Protein AF-A0A3D4X276-F1 (afdb_monomer_lite)

pLDDT: mean 86.28, std 13.77, range [37.47, 98.12]

Foldseek 3Di:
DDDPPPQPDFDDFDDLVVLVVDDFQDFDDDSQWTAQSVGRGTDQAVQVVCCVPVVDHPQVSCVVRVHDNPDGRGGPVVVVVVVVVVCVVCVVVVVVVVVVVVVVVVVVVVVVVVVVVVCCPDPVNVVVVVVVVVVVVVVVVVVVQVLQQVLCVVLVANGNLRLCVVCVPPQLCVVCVSSVHDSVVSVVVNCVSPVPVCPVVVVVVVVVVVVVVVVVVVVVLVVVQVVQQVLCVVLVHNGNVRLCVVCVVPDLVVSCVSSVHDSVVSVVVCVSVVVDPPDPVDDDD

Radius of gyration: 40.11 Å; chains: 1; bounding box: 78×54×102 Å

Structure (mmCIF, N/CA/C/O backbone):
data_AF-A0A3D4X276-F1
#
_entry.id   AF-A0A3D4X276-F1
#
loop_
_atom_site.group_PDB
_atom_site.id
_atom_site.type_symbol
_atom_site.label_atom_id
_atom_site.label_alt_id
_atom_site.label_comp_id
_atom_site.label_asym_id
_atom_site.label_entity_id
_atom_site.label_seq_id
_atom_site.pdbx_PDB_ins_code
_atom_site.Cartn_x
_atom_site.Cartn_y
_atom_site.Cartn_z
_atom_site.occupancy
_atom_site.B_iso_or_equiv
_atom_site.auth_seq_id
_atom_site.auth_comp_id
_atom_site.auth_asym_id
_atom_site.auth_atom_id
_atom_site.pdbx_PDB_model_num
ATOM 1 N N . MET A 1 1 ? 15.919 -30.529 -31.998 1.00 44.47 1 MET A N 1
ATOM 2 C CA . MET A 1 1 ? 15.063 -30.845 -33.164 1.00 44.47 1 MET A CA 1
ATOM 3 C C . MET A 1 1 ? 14.403 -29.564 -33.665 1.00 44.47 1 MET A C 1
ATOM 5 O O . MET A 1 1 ? 13.474 -29.079 -33.032 1.00 44.47 1 MET A O 1
ATOM 9 N N . ALA A 1 2 ? 14.923 -28.959 -34.738 1.00 49.66 2 ALA A N 1
ATOM 10 C CA . ALA A 1 2 ? 14.339 -27.755 -35.328 1.00 49.66 2 ALA A CA 1
ATOM 11 C C . ALA A 1 2 ? 13.105 -28.151 -36.152 1.00 49.66 2 ALA A C 1
ATOM 13 O O . ALA A 1 2 ? 13.236 -28.753 -37.215 1.00 49.66 2 ALA A O 1
ATOM 14 N N . ARG A 1 3 ? 11.899 -27.859 -35.651 1.00 50.31 3 ARG A N 1
ATOM 15 C CA . ARG A 1 3 ? 10.677 -27.990 -36.453 1.00 50.31 3 ARG A CA 1
ATOM 16 C C . ARG A 1 3 ? 10.778 -26.986 -37.600 1.00 50.31 3 ARG A C 1
ATOM 18 O O . ARG A 1 3 ? 10.700 -25.783 -37.359 1.00 50.31 3 ARG A O 1
ATOM 25 N N . SER A 1 4 ? 10.985 -27.475 -38.821 1.00 55.94 4 SER A N 1
ATOM 26 C CA . SER A 1 4 ? 10.854 -26.665 -40.032 1.00 55.94 4 SER A CA 1
ATOM 27 C C . SER A 1 4 ? 9.455 -26.045 -40.022 1.00 55.94 4 SER A C 1
ATOM 29 O O . SER A 1 4 ? 8.457 -26.757 -40.132 1.00 55.94 4 SER A O 1
ATOM 31 N N . ARG A 1 5 ? 9.365 -24.732 -39.771 1.00 67.50 5 ARG A N 1
ATOM 32 C CA . ARG A 1 5 ? 8.098 -23.999 -39.859 1.00 67.50 5 ARG A CA 1
ATOM 33 C C . ARG A 1 5 ? 7.712 -23.982 -41.330 1.00 67.50 5 ARG A C 1
ATOM 35 O O . ARG A 1 5 ? 8.274 -23.202 -42.095 1.00 67.50 5 ARG A O 1
ATOM 42 N N . GLN A 1 6 ? 6.773 -24.842 -41.711 1.00 72.44 6 GLN A N 1
ATOM 43 C CA . GLN A 1 6 ? 6.102 -24.737 -42.998 1.00 72.44 6 GLN A CA 1
ATOM 44 C C . GLN A 1 6 ? 5.448 -23.356 -43.058 1.00 72.44 6 GLN A C 1
ATOM 46 O O . GLN A 1 6 ? 4.567 -23.036 -42.263 1.00 72.44 6 GLN A O 1
ATOM 51 N N . VAL A 1 7 ? 5.959 -22.503 -43.942 1.00 71.50 7 VAL A N 1
ATOM 52 C CA . VAL A 1 7 ? 5.315 -21.233 -44.262 1.00 71.50 7 VAL A CA 1
ATOM 53 C C . VAL A 1 7 ? 4.085 -21.599 -45.080 1.00 71.50 7 VAL A C 1
ATOM 55 O O . VAL A 1 7 ? 4.221 -22.157 -46.169 1.00 71.50 7 VAL A O 1
ATOM 58 N N . SER A 1 8 ? 2.900 -21.338 -44.532 1.00 83.94 8 SER A N 1
ATOM 59 C CA . SER A 1 8 ? 1.633 -21.453 -45.251 1.00 83.94 8 SER A CA 1
ATOM 60 C C . SER A 1 8 ? 1.726 -20.680 -46.568 1.00 83.94 8 SER A C 1
ATOM 62 O O . SER A 1 8 ? 2.283 -19.577 -46.623 1.00 83.94 8 SER A O 1
ATOM 64 N N . ARG A 1 9 ? 1.218 -21.280 -47.649 1.00 91.75 9 ARG A N 1
ATOM 65 C CA . ARG A 1 9 ? 1.152 -20.631 -48.963 1.00 91.75 9 ARG A CA 1
ATOM 66 C C . ARG A 1 9 ? 0.366 -19.324 -48.828 1.00 91.75 9 ARG A C 1
ATOM 68 O O . ARG A 1 9 ? -0.603 -19.269 -48.080 1.00 91.75 9 ARG A O 1
ATOM 75 N N . ALA A 1 10 ? 0.802 -18.284 -49.538 1.00 89.81 10 ALA A N 1
ATOM 76 C CA . ALA A 1 10 ? 0.082 -17.016 -49.556 1.00 89.81 10 ALA A CA 1
ATOM 77 C C . ALA A 1 10 ? -1.366 -17.228 -50.034 1.00 89.81 10 ALA A C 1
ATOM 79 O O . ALA A 1 10 ? -1.553 -17.971 -51.008 1.00 89.81 10 ALA A O 1
ATOM 80 N N . PRO A 1 11 ? -2.356 -16.572 -49.403 1.00 93.50 11 PRO A N 1
ATOM 81 C CA . PRO A 1 11 ? -3.725 -16.584 -49.897 1.00 93.50 11 PRO A CA 1
ATOM 82 C C . PRO A 1 11 ? -3.821 -15.974 -51.301 1.00 93.50 11 PRO A C 1
ATOM 84 O O . PRO A 1 11 ? -2.932 -15.235 -51.747 1.00 93.50 11 PRO A O 1
ATOM 87 N N . GLU A 1 12 ? -4.910 -16.279 -52.005 1.00 93.62 12 GLU A N 1
ATOM 88 C CA . GLU A 1 12 ? -5.155 -15.714 -53.331 1.00 93.62 12 GLU A CA 1
ATOM 89 C C . GLU A 1 12 ? -5.347 -14.188 -53.270 1.00 93.62 12 GLU A C 1
ATOM 91 O O . GLU A 1 12 ? -5.907 -13.668 -52.297 1.00 93.62 12 GLU A O 1
ATOM 96 N N . PRO A 1 13 ? -4.888 -13.445 -54.297 1.00 93.25 13 PRO A N 1
ATOM 97 C CA . PRO A 1 13 ? -5.112 -12.010 -54.381 1.00 93.25 13 PRO A CA 1
ATOM 98 C C . PRO A 1 13 ? -6.598 -11.662 -54.303 1.00 93.25 13 PRO A C 1
ATOM 100 O O . PRO A 1 13 ? -7.455 -12.327 -54.884 1.00 93.25 13 PRO A O 1
ATOM 103 N N . VAL A 1 14 ? -6.900 -10.577 -53.602 1.00 93.25 14 VAL A N 1
ATOM 104 C CA . VAL A 1 14 ? -8.272 -10.113 -53.422 1.00 93.25 14 VAL A CA 1
ATOM 105 C C . VAL A 1 14 ? -8.653 -9.207 -54.589 1.00 93.25 14 VAL A C 1
ATOM 107 O O . VAL A 1 14 ? -7.940 -8.258 -54.910 1.00 93.25 14 VAL A O 1
ATOM 110 N N . SER A 1 15 ? -9.793 -9.487 -55.226 1.00 93.00 15 SER A N 1
ATOM 111 C CA . SER A 1 15 ? -10.328 -8.621 -56.283 1.00 93.00 15 SER A CA 1
ATOM 112 C C . SER A 1 15 ? -10.659 -7.219 -55.757 1.00 93.00 15 SER A C 1
ATOM 114 O O . SER A 1 15 ? -11.031 -7.045 -54.595 1.00 93.00 15 SER A O 1
ATOM 116 N N . TRP A 1 16 ? -10.606 -6.217 -56.636 1.00 83.19 16 TRP A N 1
ATOM 117 C CA . TRP A 1 16 ? -10.876 -4.823 -56.270 1.00 83.19 16 TRP A CA 1
ATOM 118 C C . TRP A 1 16 ? -12.255 -4.623 -55.617 1.00 83.19 16 TRP A C 1
ATOM 120 O O . TRP A 1 16 ? -12.358 -3.886 -54.642 1.00 83.19 16 TRP A O 1
ATOM 130 N N . ARG A 1 17 ? -13.294 -5.341 -56.076 1.00 88.88 17 ARG A N 1
ATOM 131 C CA . ARG A 1 17 ? -14.651 -5.272 -55.495 1.00 88.88 17 ARG A CA 1
ATOM 132 C C . ARG A 1 17 ? -14.676 -5.710 -54.035 1.00 88.88 17 ARG A C 1
ATOM 134 O O . ARG A 1 17 ? -15.407 -5.153 -53.223 1.00 88.88 17 ARG A O 1
ATOM 141 N N . ARG A 1 18 ? -13.885 -6.732 -53.707 1.00 90.81 18 ARG A N 1
ATOM 142 C CA . ARG A 1 18 ? -13.792 -7.255 -52.345 1.00 90.81 18 ARG A CA 1
ATOM 143 C C . ARG A 1 18 ? -12.920 -6.363 -51.461 1.00 90.81 18 ARG A C 1
ATOM 145 O O . ARG A 1 18 ? -13.216 -6.278 -50.279 1.00 90.81 18 ARG A O 1
ATOM 152 N N . LEU A 1 19 ? -11.923 -5.663 -52.012 1.00 89.31 19 LEU A N 1
ATOM 153 C CA . LEU A 1 19 ? -11.144 -4.657 -51.273 1.00 89.31 19 LEU A CA 1
ATOM 154 C C . LEU A 1 19 ? -11.994 -3.460 -50.854 1.00 89.31 19 LEU A C 1
ATOM 156 O O . LEU A 1 19 ? -11.935 -3.049 -49.702 1.00 89.31 19 LEU A O 1
ATOM 160 N N . THR A 1 20 ? -12.820 -2.931 -51.758 1.00 87.25 20 THR A N 1
ATOM 161 C CA . THR A 1 20 ? -13.695 -1.783 -51.460 1.00 87.25 20 THR A CA 1
ATOM 162 C C . THR A 1 20 ? -14.786 -2.102 -50.442 1.00 87.25 20 THR A C 1
ATOM 164 O O . THR A 1 20 ? -15.343 -1.193 -49.842 1.00 87.25 20 THR A O 1
ATOM 167 N N . ALA A 1 21 ? -15.102 -3.386 -50.254 1.00 89.56 21 ALA A N 1
ATOM 168 C CA . ALA A 1 21 ? -16.065 -3.847 -49.260 1.00 89.56 21 ALA A CA 1
ATOM 169 C C . ALA A 1 21 ? -15.448 -4.053 -47.862 1.00 89.56 21 ALA A C 1
ATOM 171 O O . ALA A 1 21 ? -16.163 -4.451 -46.944 1.00 89.56 21 ALA A O 1
ATOM 172 N N . MET A 1 22 ? -14.137 -3.846 -47.693 1.00 90.19 22 MET A N 1
ATOM 173 C CA . MET A 1 22 ? -13.475 -4.008 -46.398 1.00 90.19 22 MET A CA 1
ATOM 174 C C . MET A 1 22 ? -13.722 -2.808 -45.488 1.00 90.19 22 MET A C 1
ATOM 176 O O . MET A 1 22 ? -13.814 -1.669 -45.939 1.00 90.19 22 MET A O 1
ATOM 180 N N . GLU A 1 23 ? -13.815 -3.083 -44.191 1.00 89.94 23 GLU A N 1
ATOM 181 C CA . GLU A 1 23 ? -13.993 -2.064 -43.164 1.00 89.94 23 GLU A CA 1
ATOM 182 C C . GLU A 1 23 ? -12.771 -1.134 -43.101 1.00 89.94 23 GLU A C 1
ATOM 184 O O . GLU A 1 23 ? -11.625 -1.590 -43.036 1.00 89.94 23 GLU A O 1
ATOM 189 N N . ALA A 1 24 ? -13.019 0.178 -43.130 1.00 88.69 24 ALA A N 1
ATOM 190 C CA . ALA A 1 24 ? -11.971 1.185 -43.007 1.00 88.69 24 ALA A CA 1
ATOM 191 C C . ALA A 1 24 ? -11.300 1.124 -41.622 1.00 88.69 24 ALA A C 1
ATOM 193 O O . ALA A 1 24 ? -11.913 0.736 -40.629 1.00 88.69 24 ALA A O 1
ATOM 194 N N . GLY A 1 25 ? -10.021 1.497 -41.549 1.00 92.06 25 GLY A N 1
ATOM 195 C CA . GLY A 1 25 ? -9.276 1.561 -40.288 1.00 92.06 25 GLY A CA 1
ATOM 196 C C . GLY A 1 25 ? -8.793 0.223 -39.713 1.00 92.06 25 GLY A C 1
ATOM 197 O O . GLY A 1 25 ? -8.002 0.214 -38.762 1.00 92.06 25 GLY A O 1
ATOM 198 N N . VAL A 1 26 ? -9.166 -0.909 -40.318 1.00 94.50 26 VAL A N 1
ATOM 199 C CA . VAL A 1 26 ? -8.682 -2.243 -39.939 1.00 94.50 26 VAL A CA 1
ATOM 200 C C . VAL A 1 26 ? -7.739 -2.782 -41.014 1.00 94.50 26 VAL A C 1
ATOM 202 O O . VAL A 1 26 ? -8.045 -2.769 -42.199 1.00 94.50 26 VAL A O 1
ATOM 205 N N . GLN A 1 27 ? -6.571 -3.283 -40.602 1.00 96.75 27 GLN A N 1
ATOM 206 C CA . GLN A 1 27 ? -5.598 -3.919 -41.495 1.00 96.75 27 GLN A CA 1
ATOM 207 C C . GLN A 1 27 ? -5.812 -5.443 -41.474 1.00 96.75 27 GLN A C 1
ATOM 209 O O . GLN A 1 27 ? -5.481 -6.065 -40.462 1.00 96.75 27 GLN A O 1
ATOM 214 N N . PRO A 1 28 ? -6.325 -6.067 -42.554 1.00 96.50 28 PRO A N 1
ATOM 215 C CA . PRO A 1 28 ? -6.605 -7.499 -42.562 1.00 96.50 28 PRO A CA 1
ATOM 216 C C . PRO A 1 28 ? -5.324 -8.333 -42.492 1.00 96.50 28 PRO A C 1
ATOM 218 O O . PRO A 1 28 ? -4.333 -8.026 -43.172 1.00 96.50 28 PRO A O 1
ATOM 221 N N . GLU A 1 29 ? -5.375 -9.402 -41.699 1.00 96.44 29 GLU A N 1
ATOM 222 C CA . GLU A 1 29 ? -4.315 -10.398 -41.540 1.00 96.44 29 GLU A CA 1
ATOM 223 C C . GLU A 1 29 ? -4.917 -11.816 -41.525 1.00 96.44 29 GLU A C 1
ATOM 225 O O . GLU A 1 29 ? -5.888 -12.064 -40.815 1.00 96.44 29 GLU A O 1
ATOM 230 N N . GLU A 1 30 ? -4.336 -12.741 -42.294 1.00 95.25 30 GLU A N 1
ATOM 231 C CA . GLU A 1 30 ? -4.767 -14.140 -42.430 1.00 95.25 30 GLU A CA 1
ATOM 232 C C . GLU A 1 30 ? -3.537 -15.050 -42.550 1.00 95.25 30 GLU A C 1
ATOM 234 O O . GLU A 1 30 ? -2.662 -14.813 -43.380 1.00 95.25 30 GLU A O 1
ATOM 239 N N . ASP A 1 31 ? -3.425 -16.065 -41.688 1.00 92.19 31 ASP A N 1
ATOM 240 C CA . ASP A 1 31 ? -2.332 -17.053 -41.687 1.00 92.19 31 ASP A CA 1
ATOM 241 C C . ASP A 1 31 ? -0.908 -16.462 -41.757 1.00 92.19 31 ASP A C 1
ATOM 243 O O . ASP A 1 31 ? 0.002 -17.016 -42.381 1.00 92.19 31 ASP A O 1
ATOM 247 N N . GLY A 1 32 ? -0.698 -15.314 -41.104 1.00 93.69 32 GLY A N 1
ATOM 248 C CA . GLY A 1 32 ? 0.575 -14.589 -41.112 1.00 93.69 32 GLY A CA 1
ATOM 249 C C . GLY A 1 32 ? 0.821 -13.784 -42.393 1.00 93.69 32 GLY A C 1
ATOM 250 O O . GLY A 1 32 ? 1.939 -13.338 -42.655 1.00 93.69 32 GLY A O 1
ATOM 251 N N . TRP A 1 33 ? -0.188 -13.571 -43.220 1.00 95.94 33 TRP A N 1
ATOM 252 C CA . TRP A 1 33 ? -0.134 -12.692 -44.377 1.00 95.94 33 TRP A CA 1
ATOM 253 C C . TRP A 1 33 ? -0.998 -11.472 -44.113 1.00 95.94 33 TRP A C 1
ATOM 255 O O . TRP A 1 33 ? -2.071 -11.589 -43.543 1.00 95.94 33 TRP A O 1
ATOM 265 N N . MET A 1 34 ? -0.555 -10.294 -44.541 1.00 96.75 34 MET A N 1
ATOM 266 C CA . MET A 1 34 ? -1.383 -9.091 -44.505 1.00 96.75 34 MET A CA 1
ATOM 267 C C . MET A 1 34 ? -1.732 -8.661 -45.915 1.00 96.75 34 MET A C 1
ATOM 269 O O . MET A 1 34 ? -0.901 -8.739 -46.826 1.00 96.75 34 MET A O 1
ATOM 273 N N . LEU A 1 35 ? -2.944 -8.157 -46.069 1.00 97.62 35 LEU A N 1
ATOM 274 C CA . LEU A 1 35 ? -3.455 -7.699 -47.346 1.00 97.62 35 LEU A CA 1
ATOM 275 C C . LEU A 1 35 ? -3.043 -6.251 -47.624 1.00 97.62 35 LEU A C 1
ATOM 277 O O . LEU A 1 35 ? -3.315 -5.359 -46.825 1.00 97.62 35 LEU A O 1
ATOM 281 N N . CYS A 1 36 ? -2.418 -5.985 -48.768 1.00 97.62 36 CYS A N 1
ATOM 282 C CA . CYS A 1 36 ? -2.222 -4.608 -49.211 1.00 97.62 36 CYS A CA 1
ATOM 283 C C . CYS A 1 36 ? -3.560 -4.023 -49.680 1.00 97.62 36 CYS A C 1
ATOM 285 O O . CYS A 1 36 ? -4.112 -4.485 -50.677 1.00 97.62 36 CYS A O 1
ATOM 287 N N . LEU A 1 37 ? -4.059 -2.990 -49.003 1.00 96.94 37 LEU A N 1
ATOM 288 C CA . LEU A 1 37 ? -5.342 -2.352 -49.322 1.00 96.94 37 LEU A CA 1
ATOM 289 C C . LEU A 1 37 ? -5.295 -1.559 -50.639 1.00 96.94 37 LEU A C 1
ATOM 291 O O . LEU A 1 37 ? -6.330 -1.328 -51.252 1.00 96.94 37 LEU A O 1
ATOM 295 N N . ALA A 1 38 ? -4.096 -1.209 -51.119 1.00 95.00 38 ALA A N 1
ATOM 296 C CA . ALA A 1 38 ? -3.905 -0.492 -52.379 1.00 95.00 38 ALA A CA 1
ATOM 297 C C . ALA A 1 38 ? -3.932 -1.396 -53.627 1.00 95.00 38 ALA A C 1
ATOM 299 O O . ALA A 1 38 ? -4.338 -0.943 -54.692 1.00 95.00 38 ALA A O 1
ATOM 300 N N . CYS A 1 39 ? -3.487 -2.657 -53.529 1.00 95.50 39 CYS A N 1
ATOM 301 C CA . CYS A 1 39 ? -3.374 -3.549 -54.697 1.00 95.50 39 CYS A CA 1
ATOM 302 C C . CYS A 1 39 ? -3.951 -4.958 -54.524 1.00 95.50 39 CYS A C 1
ATOM 304 O O . CYS A 1 39 ? -3.916 -5.743 -55.468 1.00 95.50 39 CYS A O 1
ATOM 306 N N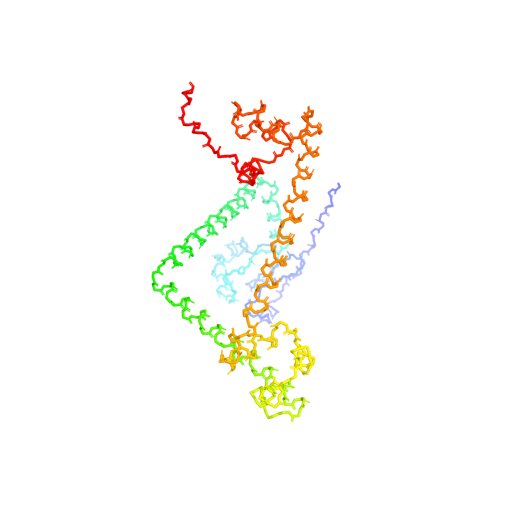 . GLY A 1 40 ? -4.448 -5.318 -53.341 1.00 96.38 40 GLY A N 1
ATOM 307 C CA . GLY A 1 40 ? -5.074 -6.619 -53.093 1.00 96.38 40 GLY A CA 1
ATOM 308 C C . GLY A 1 40 ? -4.130 -7.805 -52.960 1.00 96.38 40 GLY A C 1
ATOM 309 O O . GLY A 1 40 ? -4.587 -8.945 -52.900 1.00 96.38 40 GLY A O 1
ATOM 310 N N . VAL A 1 41 ? -2.818 -7.572 -52.902 1.00 96.44 41 VAL A N 1
ATOM 311 C CA . VAL A 1 41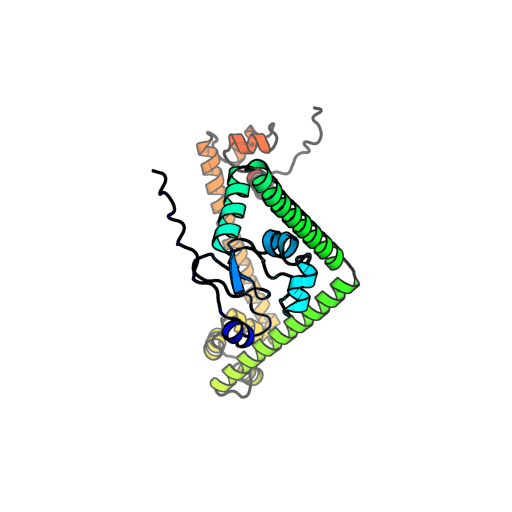 ? -1.822 -8.643 -52.785 1.00 96.44 41 VAL A CA 1
ATOM 312 C C . VAL A 1 41 ? -1.487 -8.920 -51.320 1.00 96.44 41 VAL A C 1
ATOM 314 O O . VAL A 1 41 ? -1.239 -8.003 -50.536 1.00 96.44 41 VAL A O 1
ATOM 317 N N . TRP A 1 42 ? -1.397 -10.201 -50.968 1.00 97.31 42 TRP A N 1
ATOM 318 C CA . TRP A 1 42 ? -0.969 -10.660 -49.649 1.00 97.31 42 TRP A CA 1
ATOM 319 C C . TRP A 1 42 ? 0.555 -10.636 -49.492 1.00 97.31 42 TRP A C 1
ATOM 321 O O . TRP A 1 42 ? 1.301 -11.158 -50.326 1.00 97.31 42 TRP A O 1
ATOM 331 N N . LYS A 1 43 ? 1.048 -10.037 -48.401 1.00 97.38 43 LYS A N 1
ATOM 332 C CA . LYS A 1 43 ? 2.479 -9.931 -48.068 1.00 97.38 43 LYS A CA 1
ATOM 333 C C . LYS A 1 43 ? 2.725 -10.150 -46.577 1.00 97.38 43 LYS A C 1
ATOM 335 O O . LYS A 1 43 ? 1.961 -9.718 -45.726 1.00 97.38 43 LYS A O 1
ATOM 340 N N . ARG A 1 44 ? 3.883 -10.725 -46.241 1.00 95.88 44 ARG A N 1
ATOM 341 C CA . ARG A 1 44 ? 4.344 -10.893 -44.845 1.00 95.88 44 ARG A CA 1
ATOM 342 C C . ARG A 1 44 ? 4.711 -9.559 -44.167 1.00 95.88 44 ARG A C 1
ATOM 344 O O . ARG A 1 44 ? 4.701 -9.439 -42.945 1.00 95.88 44 ARG A O 1
ATOM 351 N N . SER A 1 45 ? 5.103 -8.558 -44.957 1.00 96.88 45 SER A N 1
ATOM 352 C CA . SER A 1 45 ? 5.527 -7.233 -44.494 1.00 96.88 45 SER A CA 1
ATOM 353 C C . SER A 1 45 ? 5.147 -6.186 -45.534 1.00 96.88 45 SER A C 1
ATOM 355 O O . SER A 1 45 ? 5.730 -6.158 -46.618 1.00 96.88 45 SER A O 1
ATOM 357 N N . LEU A 1 46 ? 4.222 -5.294 -45.189 1.00 97.81 46 LEU A N 1
ATOM 358 C CA . LEU A 1 46 ? 3.751 -4.249 -46.095 1.00 97.81 46 LEU A CA 1
ATOM 359 C C . LEU A 1 46 ? 4.708 -3.055 -46.147 1.00 97.81 46 LEU A C 1
ATOM 361 O O . LEU A 1 46 ? 4.797 -2.419 -47.186 1.00 97.81 46 LEU A O 1
ATOM 365 N N . THR A 1 47 ? 5.522 -2.810 -45.112 1.00 95.94 47 THR A N 1
ATOM 366 C CA . THR A 1 47 ? 6.448 -1.657 -45.078 1.00 95.94 47 THR A CA 1
ATOM 367 C C . THR A 1 47 ? 7.348 -1.540 -46.314 1.00 95.94 47 THR A C 1
ATOM 369 O O . THR A 1 47 ? 7.516 -0.451 -46.852 1.00 95.94 47 THR A O 1
ATOM 372 N N . HIS A 1 48 ? 7.949 -2.646 -46.767 1.00 95.19 48 HIS A N 1
ATOM 373 C CA . HIS A 1 48 ? 8.811 -2.628 -47.953 1.00 95.19 48 HIS A CA 1
ATOM 374 C C . HIS A 1 48 ? 7.992 -2.613 -49.247 1.00 95.19 48 HIS A C 1
ATOM 376 O O . HIS A 1 48 ? 8.322 -1.876 -50.167 1.00 95.19 48 HIS A O 1
ATOM 382 N N . HIS A 1 49 ? 6.912 -3.395 -49.295 1.00 97.38 49 HIS A N 1
ATOM 383 C CA . HIS A 1 49 ? 6.043 -3.487 -50.463 1.00 97.38 49 HIS A CA 1
ATOM 384 C C . HIS A 1 49 ? 5.418 -2.135 -50.819 1.00 97.38 49 HIS A C 1
ATOM 386 O O . HIS A 1 49 ? 5.519 -1.708 -51.960 1.00 97.38 49 HIS A O 1
ATOM 392 N N . VAL A 1 50 ? 4.846 -1.439 -49.839 1.00 97.75 50 VAL A N 1
ATOM 393 C CA . VAL A 1 50 ? 4.196 -0.141 -50.035 1.00 97.75 50 VAL A CA 1
ATOM 394 C C . VAL A 1 50 ? 5.196 0.914 -50.501 1.00 97.75 50 VAL A C 1
ATOM 396 O O . VAL A 1 50 ? 4.933 1.628 -51.462 1.00 97.75 50 VAL A O 1
ATOM 399 N N . ARG A 1 51 ? 6.397 0.941 -49.916 1.00 97.06 51 ARG A N 1
ATOM 400 C CA . ARG A 1 51 ? 7.451 1.855 -50.365 1.00 97.06 51 ARG A CA 1
ATOM 401 C C . ARG A 1 51 ? 7.929 1.557 -51.787 1.00 97.06 51 ARG A C 1
ATOM 403 O O . ARG A 1 51 ? 8.154 2.485 -52.550 1.00 97.06 51 ARG A O 1
ATOM 410 N N . ALA A 1 52 ? 8.115 0.283 -52.130 1.00 94.88 52 ALA A N 1
ATOM 411 C CA . ALA A 1 52 ? 8.676 -0.118 -53.420 1.00 94.88 52 ALA A CA 1
ATOM 412 C C . ALA A 1 52 ? 7.657 -0.068 -54.570 1.00 94.88 52 ALA A C 1
ATOM 414 O O . ALA A 1 52 ? 8.024 0.281 -55.684 1.00 94.88 52 ALA A O 1
ATOM 415 N N . ILE A 1 53 ? 6.399 -0.432 -54.308 1.00 96.75 53 ILE A N 1
ATOM 416 C CA . ILE A 1 53 ? 5.351 -0.560 -55.332 1.00 96.75 53 ILE A CA 1
ATOM 417 C C . ILE A 1 53 ? 4.459 0.679 -55.395 1.00 96.75 53 ILE A C 1
ATOM 419 O O . ILE A 1 53 ? 4.056 1.076 -56.482 1.00 96.75 53 ILE A O 1
ATOM 423 N N . HIS A 1 54 ? 4.158 1.298 -54.252 1.00 95.69 54 HIS A N 1
ATOM 424 C CA . HIS A 1 54 ? 3.252 2.451 -54.179 1.00 95.69 54 HIS A CA 1
ATOM 425 C C . HIS A 1 54 ? 3.985 3.777 -53.966 1.00 95.69 54 HIS A C 1
ATOM 427 O O . HIS A 1 54 ? 3.347 4.821 -53.962 1.00 95.69 54 HIS A O 1
ATOM 433 N N . GLY A 1 55 ? 5.310 3.759 -53.780 1.00 95.44 55 GLY A N 1
ATOM 434 C CA . GLY A 1 55 ? 6.094 4.972 -53.533 1.00 95.44 55 GLY A CA 1
ATOM 435 C C . GLY A 1 55 ? 5.753 5.675 -52.215 1.00 95.44 55 GLY A C 1
ATOM 436 O O . GLY A 1 55 ? 6.191 6.798 -51.998 1.00 95.44 55 GLY A O 1
ATOM 437 N N . GLN A 1 56 ? 4.993 5.024 -51.331 1.00 96.88 56 GLN A N 1
ATOM 438 C CA . GLN A 1 56 ? 4.467 5.617 -50.104 1.00 96.88 56 GLN A CA 1
ATOM 439 C C . GLN A 1 56 ? 5.295 5.225 -48.882 1.00 96.88 56 GLN A C 1
ATOM 441 O O . GLN A 1 56 ? 5.786 4.099 -48.739 1.00 96.88 56 GLN A O 1
ATOM 446 N N . SER A 1 57 ? 5.407 6.151 -47.939 1.00 97.31 57 SER A N 1
ATOM 447 C CA . SER A 1 57 ? 5.853 5.863 -46.586 1.00 97.31 57 SER A CA 1
ATOM 448 C C . SER A 1 57 ? 4.781 5.089 -45.810 1.00 97.31 57 SER A C 1
ATOM 450 O O . SER A 1 57 ? 3.590 5.098 -46.117 1.00 97.31 57 SER A O 1
ATOM 452 N N . ALA A 1 58 ? 5.197 4.428 -44.729 1.00 97.38 58 ALA A N 1
ATOM 453 C CA . ALA A 1 58 ? 4.263 3.732 -43.848 1.00 97.38 58 ALA A CA 1
ATOM 454 C C . ALA A 1 58 ? 3.277 4.685 -43.142 1.00 97.38 58 ALA A C 1
ATOM 456 O O . ALA A 1 58 ? 2.256 4.223 -42.645 1.00 97.38 58 ALA A O 1
ATOM 457 N N . ALA A 1 59 ? 3.610 5.972 -43.000 1.00 97.06 59 ALA A N 1
ATOM 458 C CA . ALA A 1 59 ? 2.727 6.960 -42.383 1.00 97.06 59 ALA A CA 1
ATOM 459 C C . ALA A 1 59 ? 1.620 7.371 -43.362 1.00 97.06 59 ALA A C 1
ATOM 461 O O . ALA A 1 59 ? 0.453 7.215 -43.022 1.00 97.06 59 ALA A O 1
ATOM 462 N N . GLU A 1 60 ? 1.993 7.745 -44.589 1.00 97.56 60 GLU A N 1
ATOM 463 C CA . GLU A 1 60 ? 1.054 8.094 -45.669 1.00 97.56 60 GLU A CA 1
ATOM 464 C C . GLU A 1 60 ? 0.089 6.945 -45.969 1.00 97.56 60 GLU A C 1
ATOM 466 O O . GLU A 1 60 ? -1.110 7.158 -46.084 1.00 97.56 60 GLU A O 1
ATOM 471 N N . TYR A 1 61 ? 0.584 5.704 -46.011 1.00 97.94 61 TYR A N 1
ATOM 472 C CA . TYR A 1 61 ? -0.279 4.538 -46.207 1.00 97.94 61 TYR A CA 1
ATOM 473 C C . TYR A 1 61 ? -1.292 4.357 -45.070 1.00 97.94 61 TYR A C 1
ATOM 475 O O . TYR A 1 61 ? -2.432 3.979 -45.309 1.00 97.94 61 TYR A O 1
ATOM 483 N N . ARG A 1 62 ? -0.904 4.616 -43.814 1.00 98.06 62 ARG A N 1
ATOM 484 C CA . ARG A 1 62 ? -1.856 4.529 -42.697 1.00 98.06 62 ARG A CA 1
ATOM 485 C C . ARG A 1 62 ? -2.916 5.612 -42.794 1.00 98.06 62 ARG A C 1
ATOM 487 O O . ARG A 1 62 ? -4.080 5.305 -42.606 1.00 98.06 62 ARG A O 1
ATOM 494 N N . GLU A 1 63 ? -2.509 6.832 -43.109 1.00 97.00 63 GLU A N 1
ATOM 495 C CA . GLU A 1 63 ? -3.417 7.962 -43.282 1.00 97.00 63 GLU A CA 1
ATOM 496 C C . GLU A 1 63 ? -4.403 7.726 -44.433 1.00 97.00 63 GLU A C 1
ATOM 498 O O . GLU A 1 63 ? -5.604 7.874 -44.241 1.00 97.00 63 GLU A O 1
ATOM 503 N N . GLN A 1 64 ? -3.924 7.250 -45.588 1.00 96.19 64 GLN A N 1
ATOM 504 C CA . GLN A 1 64 ? -4.765 6.965 -46.754 1.00 96.19 64 GLN A CA 1
ATOM 505 C C . GLN A 1 64 ? -5.895 5.964 -46.456 1.00 96.19 64 GLN A C 1
ATOM 507 O O . GLN A 1 64 ? -6.975 6.076 -47.032 1.00 96.19 64 GLN A O 1
ATOM 512 N N . PHE A 1 65 ? -5.647 4.981 -45.587 1.00 96.44 65 PHE A N 1
ATOM 513 C CA . PHE A 1 65 ? -6.599 3.915 -45.248 1.00 96.44 65 PHE A CA 1
ATOM 514 C C . PHE A 1 65 ? -7.182 4.043 -43.827 1.00 96.44 65 PHE A C 1
ATOM 516 O O . PHE A 1 65 ? -7.715 3.068 -43.294 1.00 96.44 65 PHE A O 1
ATOM 523 N N . ASP A 1 66 ? -7.063 5.227 -43.214 1.00 96.56 66 ASP A N 1
ATOM 524 C CA . ASP A 1 66 ? -7.552 5.557 -41.864 1.00 96.56 66 ASP A CA 1
ATOM 525 C C . ASP A 1 66 ? -7.083 4.587 -40.755 1.00 96.56 66 ASP A C 1
ATOM 527 O O . ASP A 1 66 ? -7.760 4.311 -39.766 1.00 96.56 66 ASP A O 1
ATOM 531 N N . LEU A 1 67 ? -5.889 4.014 -40.916 1.00 96.56 67 LEU A N 1
ATOM 532 C CA . LEU A 1 67 ? -5.301 3.103 -39.941 1.00 96.56 67 LEU A CA 1
ATOM 533 C C . LEU A 1 67 ? -4.720 3.892 -38.764 1.00 96.56 67 LEU A C 1
ATOM 535 O O . LEU A 1 67 ? -3.987 4.867 -38.944 1.00 96.56 67 LEU A O 1
ATOM 539 N N . ALA A 1 68 ? -4.908 3.384 -37.541 1.00 96.69 68 ALA A N 1
ATOM 540 C CA . ALA A 1 68 ? -4.298 3.993 -36.361 1.00 96.69 68 ALA A CA 1
ATOM 541 C C . ALA A 1 68 ? -2.767 4.177 -36.538 1.00 96.69 68 ALA A C 1
ATOM 543 O O . ALA A 1 68 ? -2.082 3.257 -37.001 1.00 96.69 68 ALA A O 1
ATOM 544 N N . PRO A 1 69 ? -2.163 5.299 -36.089 1.00 95.75 69 PRO A N 1
ATOM 545 C CA . PRO A 1 69 ? -0.743 5.594 -36.333 1.00 95.75 69 PRO A CA 1
ATOM 546 C C . PRO A 1 69 ? 0.239 4.516 -35.843 1.00 95.75 69 PRO A C 1
ATOM 548 O O . PRO A 1 69 ? 1.365 4.402 -36.331 1.00 95.75 69 PRO A O 1
ATOM 551 N N . ARG A 1 70 ? -0.176 3.708 -34.859 1.00 93.81 70 ARG A N 1
ATOM 552 C CA . ARG A 1 70 ? 0.631 2.635 -34.254 1.00 93.81 70 ARG A CA 1
ATOM 553 C C . ARG A 1 70 ? 0.368 1.253 -34.859 1.00 93.81 70 ARG A C 1
ATOM 555 O O . ARG A 1 70 ? 1.004 0.290 -34.425 1.00 93.81 70 ARG A O 1
ATOM 562 N N . THR A 1 71 ? -0.521 1.140 -35.846 1.00 95.81 71 THR A N 1
ATOM 563 C CA . THR A 1 71 ? -0.818 -0.120 -36.535 1.00 95.81 71 THR A CA 1
ATOM 564 C C . THR A 1 71 ? 0.447 -0.667 -37.192 1.00 95.81 71 THR A C 1
ATOM 566 O O . THR A 1 71 ? 1.204 0.049 -37.864 1.00 95.81 71 THR A O 1
ATOM 569 N N . LYS A 1 72 ? 0.728 -1.947 -36.951 1.00 96.12 72 LYS A N 1
ATOM 570 C CA . LYS A 1 72 ? 1.914 -2.622 -37.482 1.00 96.12 72 LYS A CA 1
ATOM 571 C C . LYS A 1 72 ? 1.645 -3.047 -38.924 1.00 96.12 72 LYS A C 1
ATOM 573 O O . LYS A 1 72 ? 0.664 -3.716 -39.190 1.00 96.12 72 LYS A O 1
ATOM 578 N N . LEU A 1 73 ? 2.557 -2.698 -39.830 1.00 97.50 73 LEU A N 1
ATOM 579 C CA . LEU A 1 73 ? 2.543 -3.130 -41.236 1.00 97.50 73 LEU A CA 1
ATOM 580 C C . LEU A 1 73 ? 3.467 -4.342 -41.442 1.00 97.50 73 LEU A C 1
ATOM 582 O O . LEU A 1 73 ? 4.223 -4.429 -42.415 1.00 97.50 73 LEU A O 1
ATOM 586 N N . ILE A 1 74 ? 3.441 -5.264 -40.479 1.00 97.19 74 ILE A N 1
ATOM 587 C CA . ILE A 1 74 ? 4.153 -6.547 -40.473 1.00 97.19 74 ILE A CA 1
ATOM 588 C C . ILE A 1 74 ? 3.255 -7.594 -39.814 1.00 97.19 74 ILE A C 1
ATOM 590 O O . ILE A 1 74 ? 2.680 -7.297 -38.768 1.00 97.19 74 ILE A O 1
ATOM 594 N N . ALA A 1 75 ? 3.166 -8.788 -40.407 1.00 95.81 75 ALA A N 1
ATOM 595 C CA . ALA A 1 75 ? 2.343 -9.863 -39.865 1.00 95.81 75 ALA A CA 1
ATOM 596 C C . ALA A 1 75 ? 2.751 -10.182 -38.420 1.00 95.81 75 ALA A C 1
ATOM 598 O O . ALA A 1 75 ? 3.943 -10.131 -38.078 1.00 95.81 75 ALA A O 1
ATOM 599 N N . ALA A 1 76 ? 1.780 -10.481 -37.563 1.00 93.69 76 ALA A N 1
ATOM 600 C CA . ALA A 1 76 ? 1.969 -10.618 -36.127 1.00 93.69 76 ALA A CA 1
ATOM 601 C C . ALA A 1 76 ? 2.997 -11.703 -35.775 1.00 93.69 76 ALA A C 1
ATOM 603 O O . ALA A 1 76 ? 3.873 -11.485 -34.929 1.00 93.69 76 ALA A O 1
ATOM 604 N N . ASP A 1 77 ? 2.954 -12.843 -36.462 1.00 93.38 77 ASP A N 1
ATOM 605 C CA . ASP A 1 77 ? 3.885 -13.956 -36.269 1.00 93.38 77 ASP A CA 1
ATOM 606 C C . ASP A 1 77 ? 5.324 -13.592 -36.690 1.00 93.38 77 ASP A C 1
ATOM 608 O O . ASP A 1 77 ? 6.287 -13.943 -35.999 1.00 93.38 77 ASP A O 1
ATOM 612 N N . LEU A 1 78 ? 5.492 -12.837 -37.782 1.00 92.25 78 LEU A N 1
ATOM 613 C CA . LEU A 1 78 ? 6.787 -12.347 -38.245 1.00 92.25 78 LEU A CA 1
ATOM 614 C C . LEU A 1 78 ? 7.332 -11.272 -37.298 1.00 92.25 78 LEU A C 1
ATOM 616 O O . LEU A 1 78 ? 8.531 -11.259 -37.006 1.00 92.25 78 LEU A O 1
ATOM 620 N N . ALA A 1 79 ? 6.464 -10.400 -36.780 1.00 92.62 79 ALA A N 1
ATOM 621 C CA . ALA A 1 79 ? 6.809 -9.412 -35.765 1.00 92.62 79 ALA A CA 1
ATOM 622 C C . ALA A 1 79 ? 7.306 -10.096 -34.484 1.00 92.62 79 ALA A C 1
ATOM 624 O O . ALA A 1 79 ? 8.354 -9.726 -33.949 1.00 92.62 79 ALA A O 1
ATOM 625 N N . ALA A 1 80 ? 6.592 -11.130 -34.030 1.00 90.31 80 ALA A N 1
ATOM 626 C CA . ALA A 1 80 ? 6.967 -11.935 -32.875 1.00 90.31 80 ALA A CA 1
ATOM 627 C C . ALA A 1 80 ? 8.293 -12.674 -33.110 1.00 90.31 80 ALA A C 1
ATOM 629 O O . ALA A 1 80 ? 9.177 -12.626 -32.257 1.00 90.31 80 ALA A O 1
ATOM 630 N N . ALA A 1 81 ? 8.487 -13.276 -34.287 1.00 90.44 81 ALA A N 1
ATOM 631 C CA . ALA A 1 81 ? 9.729 -13.961 -34.643 1.00 90.44 81 ALA A CA 1
ATOM 632 C C . ALA A 1 81 ? 10.934 -13.006 -34.734 1.00 90.44 81 ALA A C 1
ATOM 634 O O . ALA A 1 81 ? 12.047 -13.383 -34.365 1.00 90.44 81 ALA A O 1
ATOM 635 N N . ARG A 1 82 ? 10.741 -11.767 -35.210 1.00 92.00 82 ARG A N 1
ATOM 636 C CA . ARG A 1 82 ? 11.784 -10.725 -35.187 1.00 92.00 82 ARG A CA 1
ATOM 637 C C . ARG A 1 82 ? 12.099 -10.279 -33.763 1.00 92.00 82 ARG A C 1
ATOM 639 O O . ARG A 1 82 ? 13.270 -10.156 -33.423 1.00 92.00 82 ARG A O 1
ATOM 646 N N . ALA A 1 83 ? 11.079 -10.082 -32.928 1.00 87.00 83 ALA A N 1
ATOM 647 C CA . ALA A 1 83 ? 11.272 -9.741 -31.522 1.00 87.00 83 ALA A CA 1
ATOM 648 C C . ALA A 1 83 ? 12.014 -10.855 -30.765 1.00 87.00 83 ALA A C 1
ATOM 650 O O . ALA A 1 83 ? 12.904 -10.566 -29.971 1.00 87.00 83 ALA A O 1
ATOM 651 N N . GLN A 1 84 ? 11.683 -12.120 -31.034 1.00 85.94 84 GLN A N 1
ATOM 652 C CA . GLN A 1 84 ? 12.349 -13.278 -30.443 1.00 85.94 84 GLN A CA 1
ATOM 653 C C . GLN A 1 84 ? 13.816 -13.371 -30.875 1.00 85.94 84 GLN A C 1
ATOM 655 O O . GLN A 1 84 ? 14.692 -13.403 -30.017 1.00 85.94 84 GLN A O 1
ATOM 660 N N . ARG A 1 85 ? 14.105 -13.286 -32.181 1.00 87.19 85 ARG A N 1
ATOM 661 C CA . ARG A 1 85 ? 15.491 -13.235 -32.678 1.00 87.19 85 ARG A CA 1
ATOM 662 C C . ARG A 1 85 ? 16.271 -12.050 -32.122 1.00 87.19 85 ARG A C 1
ATOM 664 O O . ARG A 1 85 ? 17.450 -12.179 -31.834 1.00 87.19 85 ARG A O 1
ATOM 671 N N . GLY A 1 86 ? 15.623 -10.902 -31.933 1.00 84.00 86 GLY A N 1
ATOM 672 C CA . GLY A 1 86 ? 16.238 -9.756 -31.268 1.00 84.00 86 GLY A CA 1
ATOM 673 C C . GLY A 1 86 ? 16.661 -10.069 -29.829 1.00 84.00 86 GLY A C 1
ATOM 674 O O . GLY A 1 86 ? 17.744 -9.666 -29.418 1.00 84.00 86 GLY A O 1
ATOM 675 N N . ARG A 1 87 ? 15.846 -10.827 -29.080 1.00 80.12 87 ARG A N 1
ATOM 676 C CA . ARG A 1 87 ? 16.197 -11.287 -27.726 1.00 80.12 87 ARG A CA 1
ATOM 677 C C . ARG A 1 87 ? 17.348 -12.291 -27.738 1.00 80.12 87 ARG A C 1
ATOM 679 O O . ARG A 1 87 ? 18.245 -12.172 -26.913 1.00 80.12 87 ARG A O 1
ATOM 686 N N . GLU A 1 88 ? 17.328 -13.238 -28.670 1.00 81.06 88 GLU A N 1
ATOM 687 C CA . GLU A 1 88 ? 18.359 -14.277 -28.805 1.00 81.06 88 GLU A CA 1
ATOM 688 C C . GLU A 1 88 ? 19.707 -13.705 -29.261 1.00 81.06 88 GLU A C 1
ATOM 690 O O . GLU A 1 88 ? 20.740 -14.047 -28.695 1.00 81.06 88 GLU A O 1
ATOM 695 N N . ASN A 1 89 ? 19.702 -12.790 -30.234 1.00 83.12 89 ASN A N 1
ATOM 696 C CA . ASN A 1 89 ? 20.920 -12.204 -30.799 1.00 83.12 89 ASN A CA 1
ATOM 697 C C . ASN A 1 89 ? 21.537 -11.117 -29.906 1.00 83.12 89 ASN A C 1
ATOM 699 O O . ASN A 1 89 ? 22.727 -10.832 -30.026 1.00 83.12 89 ASN A O 1
ATOM 703 N N . TYR A 1 90 ? 20.751 -10.492 -29.021 1.00 78.19 90 TYR A N 1
ATOM 704 C CA . TYR A 1 90 ? 21.216 -9.405 -28.150 1.00 78.19 90 TYR A CA 1
ATOM 705 C C . TYR A 1 90 ? 20.826 -9.617 -26.674 1.00 78.19 90 TYR A C 1
ATOM 707 O O . TYR A 1 90 ? 20.155 -8.762 -26.078 1.00 78.19 90 TYR A O 1
ATOM 715 N N . PRO A 1 91 ? 21.283 -10.710 -26.034 1.00 69.25 91 PRO A N 1
ATOM 716 C CA . PRO A 1 91 ? 20.890 -11.055 -24.666 1.00 69.25 91 PRO A CA 1
ATOM 717 C C . PRO A 1 91 ? 21.331 -9.991 -23.645 1.00 69.25 91 PRO A C 1
ATOM 719 O O . PRO A 1 91 ? 20.567 -9.619 -22.755 1.00 69.25 91 PRO A O 1
ATOM 722 N N . LEU A 1 92 ? 22.522 -9.406 -23.832 1.00 61.91 92 LEU A N 1
ATOM 723 C CA . LEU A 1 92 ? 23.071 -8.357 -22.960 1.00 61.91 92 LEU A CA 1
ATOM 724 C C . LEU A 1 92 ? 22.271 -7.048 -23.009 1.00 61.91 92 LEU A C 1
ATOM 726 O O . LEU A 1 92 ? 22.264 -6.281 -22.050 1.00 61.91 92 LEU A O 1
ATOM 730 N N . VAL A 1 93 ? 21.598 -6.766 -24.125 1.00 59.75 93 VAL A N 1
ATOM 731 C CA . VAL A 1 93 ? 20.825 -5.533 -24.304 1.00 59.75 93 VAL A CA 1
ATOM 732 C C . VAL A 1 93 ? 19.459 -5.664 -23.629 1.00 59.75 93 VAL A C 1
ATOM 734 O O . VAL A 1 93 ? 19.038 -4.738 -22.934 1.00 59.75 93 VAL A O 1
ATOM 737 N N . ALA A 1 94 ? 18.809 -6.826 -23.753 1.00 58.44 94 ALA A N 1
ATOM 738 C CA . ALA A 1 94 ? 17.567 -7.134 -23.045 1.00 58.44 94 ALA A CA 1
ATOM 739 C C . ALA A 1 94 ? 17.755 -7.049 -21.520 1.00 58.44 94 ALA A C 1
ATOM 741 O O . ALA A 1 94 ? 17.007 -6.335 -20.848 1.00 58.44 94 ALA A O 1
ATOM 742 N N . ASP A 1 95 ? 18.821 -7.662 -20.996 1.00 58.75 95 ASP A N 1
ATOM 743 C CA . ASP A 1 95 ? 19.139 -7.624 -19.567 1.00 58.75 95 ASP A CA 1
ATOM 744 C C . ASP A 1 95 ? 19.522 -6.206 -19.094 1.00 58.75 95 ASP A C 1
ATOM 746 O O . ASP A 1 95 ? 19.075 -5.733 -18.047 1.00 58.75 95 ASP A O 1
ATOM 750 N N . LYS A 1 96 ? 20.256 -5.433 -19.908 1.00 58.16 96 LYS A N 1
ATOM 751 C CA . LYS A 1 96 ? 20.599 -4.033 -19.596 1.00 58.16 96 LYS A CA 1
ATOM 752 C C . LYS A 1 96 ? 19.371 -3.121 -19.555 1.00 58.16 96 LYS A C 1
ATOM 754 O O . LYS A 1 96 ? 19.309 -2.241 -18.692 1.00 58.16 96 LYS A O 1
ATOM 759 N N . PHE A 1 97 ? 18.387 -3.304 -20.437 1.00 57.97 97 PHE A N 1
ATOM 760 C CA . PHE A 1 97 ? 17.152 -2.512 -20.417 1.00 57.97 97 PHE A CA 1
ATOM 761 C C . PHE A 1 97 ? 16.217 -2.915 -19.277 1.00 57.97 97 PHE A C 1
ATOM 763 O O . PHE A 1 97 ? 15.677 -2.034 -18.599 1.00 57.97 97 PHE A O 1
ATOM 770 N N . GLU A 1 98 ? 16.078 -4.209 -18.999 1.00 63.31 98 GLU A N 1
ATOM 771 C CA . GLU A 1 98 ? 15.271 -4.680 -17.878 1.00 63.31 98 GLU A CA 1
ATOM 772 C C . GLU A 1 98 ? 15.887 -4.243 -16.538 1.00 63.31 98 GLU A C 1
ATOM 774 O O . GLU A 1 98 ? 15.200 -3.646 -15.701 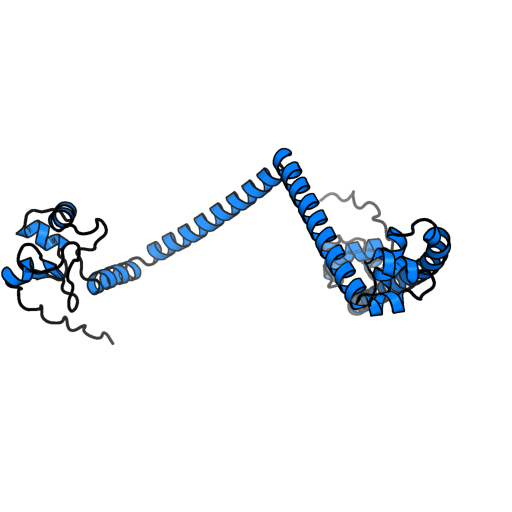1.00 63.31 98 GLU A O 1
ATOM 779 N N . ASN A 1 99 ? 17.205 -4.367 -16.372 1.00 60.97 99 ASN A N 1
ATOM 780 C CA . ASN A 1 99 ? 17.907 -3.871 -15.188 1.00 60.97 99 ASN A CA 1
ATOM 781 C C . ASN A 1 99 ? 17.884 -2.339 -15.077 1.00 60.97 99 ASN A C 1
ATOM 783 O O . ASN A 1 99 ? 17.712 -1.802 -13.975 1.00 60.97 99 ASN A O 1
ATOM 787 N N . ARG A 1 100 ? 17.968 -1.602 -16.195 1.00 62.88 100 ARG A N 1
ATOM 788 C CA . ARG A 1 100 ? 17.804 -0.137 -16.201 1.00 62.88 100 ARG A CA 1
ATOM 789 C C . ARG A 1 100 ? 16.398 0.250 -15.755 1.00 62.88 100 ARG A C 1
ATOM 791 O O . ARG A 1 100 ? 16.270 1.143 -14.920 1.00 62.88 100 ARG A O 1
ATOM 798 N N . SER A 1 101 ? 15.362 -0.446 -16.220 1.00 72.44 101 SER A N 1
ATOM 799 C CA . SER A 1 101 ? 13.975 -0.195 -15.806 1.00 72.44 101 SER A CA 1
ATOM 800 C C . SER A 1 101 ? 13.758 -0.459 -14.308 1.00 72.44 101 SER A C 1
ATOM 802 O O . SER A 1 101 ? 13.170 0.374 -13.613 1.00 72.44 101 SER A O 1
ATOM 804 N N . ARG A 1 102 ? 14.332 -1.543 -13.759 1.00 73.50 102 ARG A N 1
ATOM 805 C CA . ARG A 1 102 ? 14.283 -1.862 -12.322 1.00 73.50 102 ARG A CA 1
ATOM 806 C C . ARG A 1 102 ? 15.035 -0.826 -11.486 1.00 73.50 102 ARG A C 1
ATOM 808 O O . ARG A 1 102 ? 14.524 -0.378 -10.456 1.00 73.50 102 ARG A O 1
ATOM 815 N N . ARG A 1 103 ? 16.218 -0.390 -11.933 1.00 76.88 103 ARG A N 1
ATOM 816 C CA . ARG A 1 103 ? 17.016 0.650 -11.262 1.00 76.88 103 ARG A CA 1
ATOM 817 C C . ARG A 1 103 ? 16.308 2.005 -11.278 1.00 76.88 103 ARG A C 1
ATOM 819 O O . ARG A 1 103 ? 16.234 2.652 -10.235 1.00 76.88 103 ARG A O 1
ATOM 826 N N . VAL A 1 104 ? 15.740 2.405 -12.416 1.00 79.88 104 VAL A N 1
ATOM 827 C CA . VAL A 1 104 ? 14.951 3.641 -12.551 1.00 79.88 104 VAL A CA 1
ATOM 828 C C . VAL A 1 104 ? 13.714 3.590 -11.655 1.00 79.88 104 VAL A C 1
ATOM 830 O O . VAL A 1 104 ? 13.487 4.527 -10.894 1.00 79.88 104 VAL A O 1
ATOM 833 N N . ARG A 1 105 ? 12.975 2.473 -11.638 1.00 78.62 105 ARG A N 1
ATOM 834 C CA . ARG A 1 105 ? 11.815 2.286 -10.751 1.00 78.62 105 ARG A CA 1
ATOM 835 C C . ARG A 1 105 ? 12.201 2.370 -9.273 1.00 78.62 105 ARG A C 1
ATOM 837 O O . ARG A 1 105 ? 11.522 3.040 -8.498 1.00 78.62 105 ARG A O 1
ATOM 844 N N . ARG A 1 106 ? 13.318 1.750 -8.877 1.00 83.94 106 ARG A N 1
ATOM 845 C CA . ARG A 1 106 ? 13.838 1.815 -7.501 1.00 83.94 106 ARG A CA 1
ATOM 846 C C . ARG A 1 106 ? 14.232 3.244 -7.109 1.00 83.94 106 ARG A C 1
ATOM 848 O O . ARG A 1 106 ? 13.924 3.672 -5.998 1.00 83.94 106 ARG A O 1
ATOM 855 N N . LEU A 1 107 ? 14.883 3.989 -8.003 1.00 84.75 107 LEU A N 1
ATOM 856 C CA . LEU A 1 107 ? 15.244 5.393 -7.773 1.00 84.75 107 LEU A CA 1
ATOM 857 C C . LEU A 1 107 ? 14.010 6.297 -7.687 1.00 84.75 107 LEU A C 1
ATOM 859 O O . LEU A 1 107 ? 13.933 7.128 -6.785 1.00 84.75 107 LEU A O 1
ATOM 863 N N . ALA A 1 108 ? 13.028 6.098 -8.567 1.00 78.31 108 ALA A N 1
ATOM 864 C CA . ALA A 1 108 ? 11.759 6.819 -8.538 1.00 78.31 108 ALA A CA 1
ATOM 865 C C . ALA A 1 108 ? 10.999 6.566 -7.226 1.00 78.31 108 ALA A C 1
ATOM 867 O O . ALA A 1 108 ? 10.534 7.511 -6.591 1.00 78.31 108 ALA A O 1
ATOM 868 N N . LEU A 1 109 ? 10.951 5.313 -6.760 1.00 86.12 109 LEU A N 1
ATOM 869 C CA . LEU A 1 109 ? 10.339 4.967 -5.477 1.00 86.12 109 LEU A CA 1
ATOM 870 C C . LEU A 1 109 ? 11.070 5.628 -4.301 1.00 86.12 109 LEU A C 1
ATOM 872 O O . LEU A 1 109 ? 10.422 6.209 -3.434 1.00 86.12 109 LEU A O 1
ATOM 876 N N . ARG A 1 110 ? 12.410 5.593 -4.283 1.00 90.88 110 ARG A N 1
ATOM 877 C CA . ARG A 1 110 ? 13.204 6.275 -3.248 1.00 90.88 110 ARG A CA 1
ATOM 878 C C . ARG A 1 110 ? 12.922 7.776 -3.223 1.00 90.88 110 ARG A C 1
ATOM 880 O O . ARG A 1 110 ? 12.627 8.294 -2.151 1.00 90.88 110 ARG A O 1
ATOM 887 N N . ARG A 1 111 ? 12.929 8.443 -4.385 1.00 89.06 111 ARG A N 1
ATOM 888 C CA . ARG A 1 111 ? 12.580 9.870 -4.505 1.00 89.06 111 ARG A CA 1
ATOM 889 C C . ARG A 1 111 ? 11.157 10.151 -4.016 1.00 89.06 111 ARG A C 1
ATOM 891 O O . ARG A 1 111 ? 10.955 11.072 -3.238 1.00 89.06 111 ARG A O 1
ATOM 898 N N . SER A 1 112 ? 10.183 9.316 -4.381 1.00 88.56 112 SER A N 1
ATOM 899 C CA . SER A 1 112 ? 8.801 9.437 -3.892 1.00 88.56 112 SER A CA 1
ATOM 900 C C . SER A 1 112 ? 8.712 9.335 -2.366 1.00 88.56 112 SER A C 1
ATOM 902 O O . SER A 1 112 ? 7.999 10.115 -1.734 1.00 88.56 112 SER A O 1
ATOM 904 N N . ILE A 1 113 ? 9.437 8.393 -1.756 1.00 88.06 113 ILE A N 1
ATOM 905 C CA . ILE A 1 113 ? 9.476 8.230 -0.297 1.00 88.06 113 ILE A CA 1
ATOM 906 C C . ILE A 1 113 ? 10.112 9.457 0.361 1.00 88.06 113 ILE A C 1
ATOM 908 O O . ILE A 1 113 ? 9.561 9.973 1.332 1.00 88.06 113 ILE A O 1
ATOM 912 N N . THR A 1 114 ? 11.239 9.954 -0.160 1.00 89.31 114 THR A N 1
ATOM 913 C CA . THR A 1 114 ? 11.898 11.142 0.400 1.00 89.31 114 THR A CA 1
ATOM 914 C C . THR A 1 114 ? 11.032 12.389 0.270 1.00 89.31 114 THR A C 1
ATOM 916 O O . THR A 1 114 ? 10.875 13.111 1.250 1.00 89.31 114 THR A O 1
ATOM 919 N N . THR A 1 115 ? 10.391 12.604 -0.880 1.00 85.50 115 THR A N 1
ATOM 920 C CA . THR A 1 115 ? 9.473 13.732 -1.085 1.00 85.50 115 THR A CA 1
ATOM 921 C C . THR A 1 115 ? 8.263 13.638 -0.159 1.00 85.50 115 THR A C 1
ATOM 923 O O . THR A 1 115 ? 7.888 14.639 0.443 1.00 85.50 115 THR A O 1
ATOM 926 N N . ARG A 1 116 ? 7.688 12.442 0.044 1.00 79.88 116 ARG A N 1
ATOM 927 C CA . ARG A 1 116 ? 6.609 12.242 1.027 1.00 79.88 116 ARG A CA 1
ATOM 928 C C . ARG A 1 116 ? 7.054 12.557 2.451 1.00 79.88 116 ARG A C 1
ATOM 930 O O . ARG A 1 116 ? 6.314 13.219 3.167 1.00 79.88 116 ARG A O 1
ATOM 937 N N . ARG A 1 117 ? 8.257 12.134 2.856 1.00 84.19 117 ARG A N 1
ATOM 938 C CA . ARG A 1 117 ? 8.815 12.465 4.179 1.00 84.19 117 ARG A CA 1
ATOM 939 C C . ARG A 1 117 ? 9.015 13.971 4.351 1.00 84.19 117 ARG A C 1
ATOM 941 O O . ARG A 1 117 ? 8.620 14.518 5.372 1.00 84.19 117 ARG A O 1
ATOM 948 N N . GLN A 1 118 ? 9.570 14.643 3.343 1.00 83.31 118 GLN A N 1
ATOM 949 C CA . GLN A 1 118 ? 9.757 16.096 3.361 1.00 83.31 118 GLN A CA 1
ATOM 950 C C . GLN A 1 118 ? 8.421 16.844 3.403 1.00 83.31 118 GLN A C 1
ATOM 952 O O . GLN A 1 118 ? 8.267 17.770 4.194 1.00 83.31 118 GLN A O 1
ATOM 957 N N . ALA A 1 119 ? 7.437 16.424 2.603 1.00 77.38 119 ALA A N 1
ATOM 958 C CA . ALA A 1 119 ? 6.096 17.000 2.616 1.00 77.38 119 ALA A CA 1
ATOM 959 C C . ALA A 1 119 ? 5.413 16.799 3.978 1.00 77.38 119 ALA A C 1
ATOM 961 O O . ALA A 1 119 ? 4.884 17.754 4.534 1.00 77.38 119 ALA A O 1
ATOM 962 N N . ALA A 1 120 ? 5.508 15.601 4.563 1.00 76.56 120 ALA A N 1
ATOM 963 C CA . ALA A 1 120 ? 4.975 15.308 5.893 1.00 76.56 120 ALA A CA 1
ATOM 964 C C . ALA A 1 120 ? 5.632 16.137 7.013 1.00 76.56 120 ALA A C 1
ATOM 966 O O . ALA A 1 120 ? 5.013 16.345 8.051 1.00 76.56 120 ALA A O 1
ATOM 967 N N . GLY A 1 121 ? 6.860 16.628 6.816 1.00 82.19 121 GLY A N 1
ATOM 968 C CA . GLY A 1 121 ? 7.535 17.523 7.760 1.00 82.19 121 GLY A CA 1
ATOM 969 C C . GLY A 1 121 ? 7.061 18.981 7.700 1.00 82.19 121 GLY A C 1
ATOM 970 O O . GLY A 1 121 ? 7.242 19.724 8.669 1.00 82.19 121 GLY A O 1
ATOM 971 N N . ARG A 1 122 ? 6.425 19.412 6.602 1.00 88.81 122 ARG A N 1
ATOM 972 C CA . ARG A 1 122 ? 5.960 20.800 6.447 1.00 88.81 122 ARG A CA 1
ATOM 973 C C . ARG A 1 122 ? 4.875 21.111 7.475 1.00 88.81 122 ARG A C 1
ATOM 975 O O . ARG A 1 122 ? 3.958 20.319 7.682 1.00 88.81 122 ARG A O 1
ATOM 982 N N . ALA A 1 123 ? 4.968 22.280 8.111 1.00 80.94 123 ALA A N 1
ATOM 983 C CA . ALA A 1 123 ? 4.044 22.691 9.170 1.00 80.94 123 ALA A CA 1
ATOM 984 C C . ALA A 1 123 ? 2.573 22.662 8.712 1.00 80.94 123 ALA A C 1
ATOM 986 O O . ALA A 1 123 ? 1.740 22.077 9.399 1.00 80.94 123 ALA A O 1
ATOM 987 N N . GLY A 1 124 ? 2.277 23.175 7.510 1.00 89.75 124 GLY A N 1
ATOM 988 C CA . GLY A 1 124 ? 0.922 23.145 6.944 1.00 89.75 124 GLY A CA 1
ATOM 989 C C . GLY A 1 124 ? 0.378 21.726 6.738 1.00 89.75 124 GLY A C 1
ATOM 990 O O . GLY A 1 124 ? -0.754 21.433 7.112 1.00 89.75 124 GLY A O 1
ATOM 991 N N . THR A 1 125 ? 1.204 20.805 6.232 1.00 83.50 125 THR A N 1
ATOM 992 C CA . THR A 1 125 ? 0.814 19.399 6.041 1.00 83.50 125 THR A CA 1
ATOM 993 C C . THR A 1 125 ? 0.602 18.680 7.375 1.00 83.50 125 THR A C 1
ATOM 995 O O . THR A 1 125 ? -0.330 17.887 7.492 1.00 83.50 125 THR A O 1
ATOM 998 N N . ARG A 1 126 ? 1.409 18.979 8.404 1.00 83.81 126 ARG A N 1
ATOM 999 C CA . ARG A 1 126 ? 1.208 18.440 9.760 1.00 83.81 126 ARG A CA 1
ATOM 1000 C C . ARG A 1 126 ? -0.088 18.938 10.387 1.00 83.81 126 ARG A C 1
ATOM 1002 O O . ARG A 1 126 ? -0.845 18.118 10.893 1.00 83.81 126 ARG A O 1
ATOM 1009 N N . ALA A 1 127 ? -0.372 20.236 10.299 1.00 86.12 127 ALA A N 1
ATOM 1010 C CA . ALA A 1 127 ? -1.612 20.817 10.814 1.00 86.12 127 ALA A CA 1
ATOM 1011 C C . ALA A 1 127 ? -2.846 20.224 10.116 1.00 86.12 127 ALA A C 1
ATOM 1013 O O . ALA A 1 127 ? -3.811 19.833 10.772 1.00 86.12 127 ALA A O 1
ATOM 1014 N N . GLN A 1 128 ? -2.792 20.069 8.789 1.00 89.62 128 GLN A N 1
ATOM 1015 C CA . GLN A 1 128 ? -3.866 19.428 8.033 1.00 89.62 128 GLN A CA 1
ATOM 1016 C C . GLN A 1 128 ? -4.040 17.957 8.427 1.00 89.62 128 GLN A C 1
ATOM 1018 O O . GLN A 1 128 ? -5.165 17.519 8.653 1.00 89.62 128 GLN A O 1
ATOM 1023 N N . MET A 1 129 ? -2.947 17.196 8.558 1.00 87.56 129 MET A N 1
ATOM 1024 C CA . MET A 1 129 ? -3.011 15.804 9.007 1.00 87.56 129 MET A CA 1
ATOM 1025 C C . MET A 1 129 ? -3.585 15.709 10.425 1.00 87.56 129 MET A C 1
ATOM 1027 O O . MET A 1 129 ? -4.439 14.867 10.671 1.00 87.56 129 MET A O 1
ATOM 1031 N N . GLN A 1 130 ? -3.177 16.588 11.342 1.00 89.81 130 GLN A N 1
ATOM 1032 C CA . GLN A 1 130 ? -3.708 16.636 12.703 1.00 89.81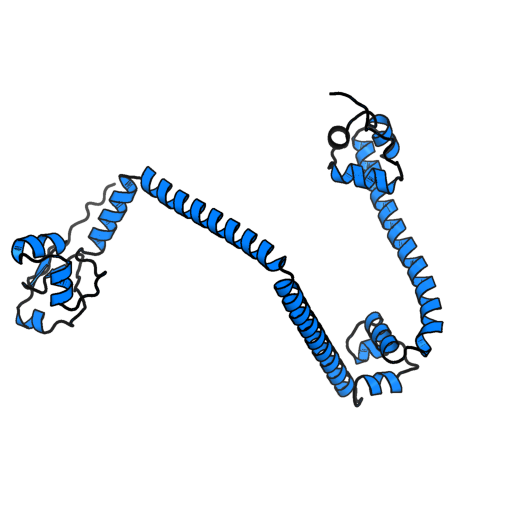 130 GLN A CA 1
ATOM 1033 C C . GLN A 1 130 ? -5.211 16.930 12.709 1.00 89.81 130 GLN A C 1
ATOM 1035 O O . GLN A 1 130 ? -5.945 16.244 13.414 1.00 89.81 130 GLN A O 1
ATOM 1040 N N . LYS A 1 131 ? -5.677 17.870 11.876 1.00 93.50 131 LYS A N 1
ATOM 1041 C CA . LYS A 1 131 ? -7.106 18.163 11.695 1.00 93.50 131 LYS A CA 1
ATOM 1042 C C . LYS A 1 131 ? -7.874 16.954 11.155 1.00 93.50 131 LYS A C 1
ATOM 1044 O O . LYS A 1 131 ? -8.929 16.615 11.674 1.00 93.50 131 LYS A O 1
ATOM 1049 N N . VAL A 1 132 ? -7.342 16.273 10.141 1.00 94.75 132 VAL A N 1
ATOM 1050 C CA . VAL A 1 132 ? -7.977 15.065 9.585 1.00 94.75 132 VAL A CA 1
ATOM 1051 C C . VAL A 1 132 ? -8.003 13.936 10.618 1.00 94.75 132 VAL A C 1
ATOM 1053 O O . VAL A 1 132 ? -8.995 13.221 10.725 1.00 94.75 132 VAL A O 1
ATOM 1056 N N . MET A 1 133 ? -6.933 13.766 11.396 1.00 93.50 133 MET A N 1
ATOM 1057 C CA . MET A 1 133 ? -6.869 12.741 12.439 1.00 93.50 133 MET A CA 1
ATOM 1058 C C . MET A 1 133 ? -7.806 13.051 13.606 1.00 93.50 133 MET A C 1
ATOM 1060 O O . MET A 1 133 ? -8.440 12.127 14.105 1.00 93.50 133 MET A O 1
ATOM 1064 N N . SER A 1 134 ? -7.948 14.316 14.013 1.00 93.31 134 SER A N 1
ATOM 1065 C CA . SER A 1 134 ? -8.906 14.700 15.055 1.00 93.31 134 SER A CA 1
ATOM 1066 C C . SER A 1 134 ? -10.348 14.516 14.589 1.00 93.31 134 SER A C 1
ATOM 1068 O O . SER A 1 134 ? -11.146 13.959 15.334 1.00 93.31 134 SER A O 1
ATOM 1070 N N . GLN A 1 135 ? -10.664 14.878 13.341 1.00 95.62 135 GLN A N 1
ATOM 1071 C CA . GLN A 1 135 ? -11.973 14.613 12.733 1.00 95.62 135 GLN A CA 1
ATOM 1072 C C . GLN A 1 135 ? -12.275 13.113 12.691 1.00 95.62 135 GLN A C 1
ATOM 1074 O O . GLN A 1 135 ? -13.311 12.680 13.174 1.00 95.62 135 GLN A O 1
ATOM 1079 N N . ARG A 1 136 ? -11.332 12.291 12.217 1.00 93.94 136 ARG A N 1
ATOM 1080 C CA . ARG A 1 136 ? -11.500 10.829 12.206 1.00 93.94 136 ARG A CA 1
ATOM 1081 C C . ARG A 1 136 ? -11.653 10.237 13.603 1.00 93.94 136 ARG A C 1
ATOM 1083 O O . ARG A 1 136 ? -12.399 9.273 13.769 1.00 93.94 136 ARG A O 1
ATOM 1090 N N . ALA A 1 137 ? -10.929 10.762 14.590 1.00 92.44 137 ALA A N 1
ATOM 1091 C CA . ALA A 1 137 ? -11.060 10.333 15.977 1.00 92.44 137 ALA A CA 1
ATOM 1092 C C . ALA A 1 137 ? -12.454 10.670 16.526 1.00 92.44 137 ALA A C 1
ATOM 1094 O O . ALA A 1 137 ? -13.069 9.817 17.164 1.00 92.44 137 ALA A O 1
ATOM 1095 N N . GLU A 1 138 ? -12.970 11.860 16.215 1.00 93.25 138 GLU A N 1
ATOM 1096 C CA . GLU A 1 138 ? -14.323 12.282 16.575 1.00 93.25 138 GLU A CA 1
ATOM 1097 C C . GLU A 1 138 ? -15.384 11.412 15.889 1.00 93.25 138 GLU A C 1
ATOM 1099 O O . GLU A 1 138 ? -16.225 10.835 16.570 1.00 93.25 138 GLU A O 1
ATOM 1104 N N . ASP A 1 139 ? -15.279 11.193 14.577 1.00 94.44 139 ASP A N 1
ATOM 1105 C CA . ASP A 1 139 ? -16.190 10.319 13.825 1.00 94.44 139 ASP A CA 1
ATOM 1106 C C . ASP A 1 139 ? -16.195 8.890 14.381 1.00 94.44 139 ASP A C 1
ATOM 1108 O O . ASP A 1 139 ? -17.237 8.243 14.496 1.00 94.44 139 ASP A O 1
ATOM 1112 N N . THR A 1 140 ? -15.014 8.375 14.735 1.00 93.88 140 THR A N 1
ATOM 1113 C CA . THR A 1 140 ? -14.874 7.045 15.340 1.00 93.88 140 THR A CA 1
ATOM 1114 C C . THR A 1 140 ? -15.530 7.005 16.716 1.00 93.88 140 THR A C 1
ATOM 1116 O O . THR A 1 140 ? -16.198 6.023 17.041 1.00 93.88 140 THR A O 1
ATOM 1119 N N . ARG A 1 141 ? -15.384 8.073 17.510 1.00 91.94 141 ARG A N 1
ATOM 1120 C CA . ARG A 1 141 ? -16.024 8.207 18.821 1.00 91.94 141 ARG A CA 1
ATOM 1121 C C . ARG A 1 141 ? -17.545 8.257 18.697 1.00 91.94 141 ARG A C 1
ATOM 1123 O O . ARG A 1 141 ? -18.209 7.503 19.398 1.00 91.94 141 ARG A O 1
ATOM 1130 N N . LEU A 1 142 ? -18.081 9.067 17.785 1.00 94.31 142 LEU A N 1
ATOM 1131 C CA . LEU A 1 142 ? -19.522 9.185 17.539 1.00 94.31 142 LEU A CA 1
ATOM 1132 C C . LEU A 1 142 ? -20.123 7.854 17.079 1.00 94.31 142 LEU A C 1
ATOM 1134 O O . LEU A 1 142 ? -21.147 7.424 17.600 1.00 94.31 142 LEU A O 1
ATOM 1138 N N . LYS A 1 143 ? -19.448 7.138 16.171 1.00 95.56 143 LYS A N 1
ATOM 1139 C CA . LYS A 1 143 ? -19.874 5.793 15.747 1.00 95.56 143 LYS A CA 1
ATOM 1140 C C . LYS A 1 143 ? -19.830 4.779 16.886 1.00 95.56 143 LYS A C 1
ATOM 1142 O O . LYS A 1 143 ? -20.703 3.922 16.969 1.00 95.56 143 LYS A O 1
ATOM 1147 N N . ALA A 1 144 ? -18.807 4.836 17.738 1.00 93.31 144 ALA A N 1
ATOM 1148 C CA . ALA A 1 144 ? -18.729 3.970 18.907 1.00 93.31 144 ALA A CA 1
ATOM 1149 C C . ALA A 1 144 ? -19.862 4.268 19.900 1.00 93.31 144 ALA A C 1
ATOM 1151 O O . ALA A 1 144 ? -20.460 3.331 20.414 1.00 93.31 144 ALA A O 1
ATOM 1152 N N . GLN A 1 145 ? -20.184 5.546 20.119 1.00 95.06 145 GLN A N 1
ATOM 1153 C CA . GLN A 1 145 ? -21.281 5.967 20.988 1.00 95.06 145 GLN A CA 1
ATOM 1154 C C . GLN A 1 145 ? -22.641 5.527 20.440 1.00 95.06 145 GLN A C 1
ATOM 1156 O O . GLN A 1 145 ? -23.369 4.852 21.153 1.00 95.06 145 GLN A O 1
ATOM 1161 N N . SER A 1 146 ? -22.919 5.773 19.156 1.00 96.81 146 SER A N 1
ATOM 1162 C CA . SER A 1 146 ? -24.159 5.324 18.507 1.00 96.81 146 SER A CA 1
ATOM 1163 C C . SER A 1 146 ? -24.361 3.811 18.628 1.00 96.81 146 SER A C 1
ATOM 1165 O O . SER A 1 146 ? -25.442 3.376 18.992 1.00 96.81 146 SER A O 1
ATOM 1167 N N . ARG A 1 147 ? -23.312 2.994 18.450 1.00 97.62 147 ARG A N 1
ATOM 1168 C CA . ARG A 1 147 ? -23.418 1.536 18.660 1.00 97.62 147 ARG A CA 1
ATOM 1169 C C . ARG A 1 147 ? -23.768 1.154 20.097 1.00 97.62 147 ARG A C 1
ATOM 1171 O O . ARG A 1 147 ? -24.363 0.104 20.315 1.00 97.62 147 ARG A O 1
ATOM 1178 N N . LEU A 1 148 ? -23.316 1.932 21.078 1.00 97.25 148 LEU A N 1
ATOM 1179 C CA . LEU A 1 148 ? -23.640 1.695 22.483 1.00 97.25 148 LEU A CA 1
ATOM 1180 C C . LEU A 1 148 ? -25.069 2.143 22.798 1.00 97.25 148 LEU A C 1
ATOM 1182 O O . LEU A 1 148 ? -25.753 1.433 23.528 1.00 97.25 148 LEU A O 1
ATOM 1186 N N . ASP A 1 149 ? -25.523 3.254 22.216 1.00 97.62 149 ASP A N 1
ATOM 1187 C CA . ASP A 1 149 ? -26.914 3.702 22.302 1.00 97.62 149 ASP A CA 1
ATOM 1188 C C . ASP A 1 149 ? -27.865 2.666 21.684 1.00 97.62 149 ASP A C 1
ATOM 1190 O O . ASP A 1 149 ? -28.829 2.271 22.334 1.00 97.62 149 ASP A O 1
ATOM 1194 N N . ASP A 1 150 ? -27.541 2.125 20.504 1.00 97.75 150 ASP A N 1
ATOM 1195 C CA . ASP A 1 150 ? -28.327 1.067 19.853 1.00 97.75 150 ASP A CA 1
ATOM 1196 C C . ASP A 1 150 ? -28.450 -0.178 20.748 1.00 97.75 150 ASP A C 1
ATOM 1198 O O . ASP A 1 150 ? -29.516 -0.781 20.870 1.00 97.75 150 ASP A O 1
ATOM 1202 N N . ARG A 1 151 ? -27.356 -0.569 21.415 1.00 97.75 151 ARG A N 1
ATOM 1203 C CA . ARG A 1 151 ? -27.358 -1.704 22.353 1.00 97.75 151 ARG A CA 1
ATOM 1204 C C . ARG A 1 151 ? -28.142 -1.400 23.625 1.00 97.75 151 ARG A C 1
ATOM 1206 O O . ARG A 1 151 ? -28.841 -2.275 24.125 1.00 97.75 151 ARG A O 1
ATOM 1213 N N . ALA A 1 152 ? -28.060 -0.173 24.137 1.00 97.75 152 ALA A N 1
ATOM 1214 C CA . ALA A 1 152 ? -28.871 0.258 25.270 1.00 97.75 152 ALA A CA 1
ATOM 1215 C C . ALA A 1 152 ? -30.369 0.205 24.927 1.00 97.75 152 ALA A C 1
ATOM 1217 O O . ALA A 1 152 ? -31.160 -0.302 25.723 1.00 97.75 152 ALA A O 1
ATOM 1218 N N . GLN A 1 153 ? -30.740 0.620 23.714 1.00 98.12 153 GLN A N 1
ATOM 1219 C CA . GLN A 1 153 ? -32.105 0.516 23.194 1.00 98.12 153 GLN A CA 1
ATOM 1220 C C . GLN A 1 153 ? -32.575 -0.929 23.046 1.00 98.12 153 GLN A C 1
ATOM 1222 O O . GLN A 1 153 ? -33.675 -1.259 23.487 1.00 98.12 153 GLN A O 1
ATOM 1227 N N . GLN A 1 154 ? -31.731 -1.819 22.520 1.00 97.81 154 GLN A N 1
ATOM 1228 C CA . GLN A 1 154 ? -32.022 -3.259 22.465 1.00 97.81 154 GLN A CA 1
ATOM 1229 C C . GLN A 1 154 ? -32.242 -3.871 23.857 1.00 97.81 154 GLN A C 1
ATOM 1231 O O . GLN A 1 154 ? -33.024 -4.807 23.999 1.00 97.81 154 GLN A O 1
ATOM 1236 N N . ALA A 1 155 ? -31.590 -3.326 24.887 1.00 97.25 155 ALA A N 1
ATOM 1237 C CA . ALA A 1 155 ? -31.775 -3.719 26.281 1.00 97.25 155 ALA A CA 1
ATOM 1238 C C . ALA A 1 155 ? -32.972 -3.028 26.977 1.00 97.25 155 ALA A C 1
ATOM 1240 O O . ALA A 1 155 ? -33.179 -3.240 28.172 1.00 97.25 155 ALA A O 1
ATOM 1241 N N . GLY A 1 156 ? -33.760 -2.219 26.256 1.00 97.94 156 GLY A N 1
ATOM 1242 C CA . GLY A 1 156 ? -34.971 -1.563 26.764 1.00 97.94 156 GLY A CA 1
ATOM 1243 C C . GLY A 1 156 ? -34.754 -0.199 27.427 1.00 97.94 156 GLY A C 1
ATOM 1244 O O . GLY A 1 156 ? -35.642 0.279 28.131 1.00 97.94 156 GLY A O 1
ATOM 1245 N N . TYR A 1 157 ? -33.598 0.433 27.224 1.00 97.94 157 TYR A N 1
ATOM 1246 C CA . TYR A 1 157 ? -33.289 1.774 27.735 1.00 97.94 157 TYR A CA 1
ATOM 1247 C C . TYR A 1 157 ? -33.418 2.824 26.633 1.00 97.94 157 TYR A C 1
ATOM 1249 O O . TYR A 1 157 ? -33.339 2.504 25.452 1.00 97.94 157 TYR A O 1
ATOM 1257 N N . ARG A 1 158 ? -33.604 4.101 26.983 1.00 97.88 158 ARG A N 1
ATOM 1258 C CA . ARG A 1 158 ? -33.752 5.151 25.956 1.00 97.88 158 ARG A CA 1
ATOM 1259 C C . ARG A 1 158 ? -32.459 5.387 25.163 1.00 97.88 158 ARG A C 1
ATOM 1261 O O . ARG A 1 158 ? -32.487 5.567 23.947 1.00 97.88 158 ARG A O 1
ATOM 1268 N N . ASP A 1 159 ? -31.346 5.430 25.880 1.00 97.62 159 ASP A N 1
ATOM 1269 C CA . ASP A 1 159 ? -30.003 5.724 25.385 1.00 97.62 159 ASP A CA 1
ATOM 1270 C C . ASP A 1 159 ? -28.963 5.177 26.386 1.00 97.62 159 ASP A C 1
ATOM 1272 O O . ASP A 1 159 ? -29.316 4.654 27.452 1.00 97.62 159 ASP A O 1
ATOM 1276 N N . LEU A 1 160 ? -27.669 5.276 26.064 1.00 97.12 160 LEU A N 1
ATOM 1277 C CA . LEU A 1 160 ? -26.592 4.827 26.948 1.00 97.12 160 LEU A CA 1
ATOM 1278 C C . LEU A 1 160 ? -26.604 5.554 28.302 1.00 97.12 160 LEU A C 1
ATOM 1280 O O . LEU A 1 160 ? -26.270 4.952 29.323 1.00 97.12 160 LEU A O 1
ATOM 1284 N N . ALA A 1 161 ? -26.967 6.837 28.335 1.00 95.75 161 ALA A N 1
ATOM 1285 C CA . ALA A 1 161 ? -26.966 7.616 29.569 1.00 95.75 161 ALA A CA 1
ATOM 1286 C C . ALA A 1 161 ? -28.089 7.168 30.521 1.00 95.75 161 ALA A C 1
ATOM 1288 O O . ALA A 1 161 ? -27.842 7.033 31.718 1.00 95.75 161 ALA A O 1
ATOM 1289 N N . ASP A 1 162 ? -29.281 6.879 29.994 1.00 97.38 162 ASP A N 1
ATOM 1290 C CA . ASP A 1 162 ? -30.412 6.305 30.732 1.00 97.38 162 ASP A CA 1
ATOM 1291 C C . ASP A 1 162 ? -30.068 4.912 31.276 1.00 97.38 162 ASP A C 1
ATOM 1293 O O . ASP A 1 162 ? -30.304 4.638 32.455 1.00 97.38 162 ASP A O 1
ATOM 1297 N N . LEU A 1 163 ? -29.415 4.065 30.468 1.00 97.44 163 LEU A N 1
ATOM 1298 C CA . LEU A 1 163 ? -28.921 2.765 30.927 1.00 97.44 163 LEU A CA 1
ATOM 1299 C C . LEU A 1 163 ? -27.960 2.923 32.104 1.00 97.44 163 LEU A C 1
ATOM 1301 O O . LEU A 1 163 ? -28.140 2.267 33.129 1.00 97.44 163 LEU A O 1
ATOM 1305 N N . LEU A 1 164 ? -26.953 3.787 31.985 1.00 95.94 164 LEU A N 1
ATOM 1306 C CA . LEU A 1 164 ? -25.964 3.968 33.046 1.00 95.94 164 LEU A CA 1
ATOM 1307 C C . LEU A 1 164 ? -26.582 4.583 34.314 1.00 95.94 164 LEU A C 1
ATOM 1309 O O . LEU A 1 164 ? -26.249 4.141 35.408 1.00 95.94 164 LEU A O 1
ATOM 1313 N N . ALA A 1 165 ? -27.508 5.538 34.186 1.00 94.75 165 ALA A N 1
ATOM 1314 C CA . ALA A 1 165 ? -28.174 6.170 35.327 1.00 94.75 165 ALA A CA 1
ATOM 1315 C C . ALA A 1 165 ? -29.089 5.198 36.090 1.00 94.75 165 ALA A C 1
ATOM 1317 O O . ALA A 1 165 ? -29.025 5.114 37.314 1.00 94.75 165 ALA A O 1
ATOM 1318 N N . ARG A 1 166 ? -29.909 4.407 35.384 1.00 96.69 166 ARG A N 1
ATOM 1319 C CA . ARG A 1 166 ? -30.802 3.418 36.021 1.00 96.69 166 ARG A CA 1
ATOM 1320 C C . ARG A 1 166 ? -30.056 2.249 36.659 1.00 96.69 166 ARG A C 1
ATOM 1322 O O . ARG A 1 166 ? -30.618 1.546 37.496 1.00 96.69 166 ARG A O 1
ATOM 1329 N N . ASN A 1 167 ? -28.805 2.033 36.259 1.00 95.38 167 ASN A N 1
ATOM 1330 C CA . ASN A 1 167 ? -27.964 0.939 36.727 1.00 95.38 167 ASN A CA 1
ATOM 1331 C C . ASN A 1 167 ? -26.759 1.421 37.550 1.00 95.38 167 ASN A C 1
ATOM 1333 O O . ASN A 1 167 ? -25.790 0.677 37.674 1.00 95.38 167 ASN A O 1
ATOM 1337 N N . GLU A 1 168 ? -26.820 2.614 38.155 1.00 93.00 168 GLU A N 1
ATOM 1338 C CA . GLU A 1 168 ? -25.709 3.195 38.933 1.00 93.00 168 GLU A CA 1
ATOM 1339 C C . GLU A 1 168 ? -25.186 2.252 40.037 1.00 93.00 168 GLU A C 1
ATOM 1341 O O . GLU A 1 168 ? -23.988 2.192 40.303 1.00 93.00 168 GLU A O 1
ATOM 1346 N N . ASN A 1 169 ? -26.074 1.452 40.639 1.00 91.06 169 ASN A N 1
ATOM 1347 C CA . ASN A 1 169 ? -25.737 0.515 41.717 1.00 91.06 169 ASN A CA 1
ATOM 1348 C C . ASN A 1 169 ? -25.444 -0.923 41.245 1.00 91.06 169 ASN A C 1
ATOM 1350 O O . ASN A 1 169 ? -25.191 -1.799 42.075 1.00 91.06 169 ASN A O 1
ATOM 1354 N N . ARG A 1 170 ? -25.506 -1.206 39.936 1.00 91.75 170 ARG A N 1
ATOM 1355 C CA . ARG A 1 170 ? -25.237 -2.551 39.404 1.00 91.75 170 ARG A CA 1
ATOM 1356 C C . ARG A 1 170 ? -23.747 -2.829 39.288 1.00 91.75 170 ARG A C 1
ATOM 1358 O O . ARG A 1 170 ? -22.913 -1.925 39.218 1.00 91.75 170 ARG A O 1
ATOM 1365 N N . ARG A 1 171 ? -23.391 -4.114 39.229 1.00 92.94 171 ARG A N 1
ATOM 1366 C CA . ARG A 1 171 ? -21.999 -4.505 38.983 1.00 92.94 171 ARG A CA 1
ATOM 1367 C C . ARG A 1 171 ? -21.634 -4.157 37.539 1.00 92.94 171 ARG A C 1
ATOM 1369 O O . ARG A 1 171 ? -22.397 -4.432 36.618 1.00 92.94 171 ARG A O 1
ATOM 1376 N N . MET A 1 172 ? -20.434 -3.615 37.326 1.00 93.31 172 MET A N 1
ATOM 1377 C CA . MET A 1 172 ? -19.957 -3.217 35.991 1.00 93.31 172 MET A CA 1
ATOM 1378 C C . MET A 1 172 ? -19.943 -4.389 34.988 1.00 93.31 172 MET A C 1
ATOM 1380 O O . MET A 1 172 ? -20.200 -4.188 33.801 1.00 93.31 172 MET A O 1
ATOM 1384 N N . ARG A 1 173 ? -19.778 -5.626 35.476 1.00 94.94 173 ARG A N 1
ATOM 1385 C CA . ARG A 1 173 ? -19.953 -6.853 34.689 1.00 94.94 173 ARG A CA 1
ATOM 1386 C C . ARG A 1 173 ? -21.350 -6.982 34.073 1.00 94.94 173 ARG A C 1
ATOM 1388 O O . ARG A 1 173 ? -21.443 -7.296 32.895 1.00 94.94 173 ARG A O 1
ATOM 1395 N N . GLU A 1 174 ? -22.410 -6.722 34.834 1.00 95.31 174 GLU A N 1
ATOM 1396 C CA . GLU A 1 174 ? -23.799 -6.836 34.358 1.00 95.31 174 GLU A CA 1
ATOM 1397 C C . GLU A 1 174 ? -24.094 -5.769 33.296 1.00 95.31 174 GLU A C 1
ATOM 1399 O O . GLU A 1 174 ? -24.717 -6.048 32.276 1.00 95.31 174 GLU A O 1
ATOM 1404 N N . ILE A 1 175 ? -23.575 -4.551 33.491 1.00 95.75 175 ILE A N 1
ATOM 1405 C CA . ILE A 1 175 ? -23.641 -3.474 32.491 1.00 95.75 175 ILE A CA 1
ATOM 1406 C C . ILE A 1 175 ? -22.875 -3.875 31.220 1.00 95.75 175 ILE A C 1
ATOM 1408 O O . ILE A 1 175 ? -23.344 -3.640 30.106 1.00 95.75 175 ILE A O 1
ATOM 1412 N N . GLY A 1 176 ? -21.708 -4.506 31.375 1.00 96.06 176 GLY A N 1
ATOM 1413 C CA . GLY A 1 176 ? -20.920 -5.037 30.266 1.00 96.06 176 GLY A CA 1
ATOM 1414 C C . GLY A 1 176 ? -21.656 -6.121 29.478 1.00 96.06 176 GLY A C 1
ATOM 1415 O O . GLY A 1 176 ? -21.623 -6.095 28.250 1.00 96.06 176 GLY A O 1
ATOM 1416 N N . GLU A 1 177 ? -22.364 -7.022 30.163 1.00 97.00 177 GLU A N 1
ATOM 1417 C CA . GLU A 1 177 ? -23.192 -8.064 29.545 1.00 97.00 177 GLU A CA 1
ATOM 1418 C C . GLU A 1 177 ? -24.354 -7.452 28.741 1.00 97.00 177 GLU A C 1
ATOM 1420 O O . GLU A 1 177 ? -24.520 -7.801 27.573 1.00 97.00 177 GLU A O 1
ATOM 1425 N N . LEU A 1 178 ? -25.069 -6.460 29.293 1.00 96.62 178 LEU A N 1
ATOM 1426 C CA . LEU A 1 178 ? -26.142 -5.739 28.583 1.00 96.62 178 LEU A CA 1
ATOM 1427 C C . LEU A 1 178 ? -25.643 -5.015 27.323 1.00 96.62 178 LEU A C 1
ATOM 1429 O O . LEU A 1 178 ? -26.319 -4.996 26.299 1.00 96.62 178 LEU A O 1
ATOM 1433 N N . LEU A 1 179 ? -24.448 -4.426 27.386 1.00 96.88 179 LEU A N 1
ATOM 1434 C CA . LEU A 1 179 ? -23.853 -3.683 26.275 1.00 96.88 179 LEU A CA 1
ATOM 1435 C C . LEU A 1 179 ? -22.948 -4.543 25.387 1.00 96.88 179 LEU A C 1
ATOM 1437 O O . LEU A 1 179 ? -22.337 -3.999 24.468 1.00 96.88 179 LEU A O 1
ATOM 1441 N N . ALA A 1 180 ? -22.815 -5.849 25.640 1.00 96.62 180 ALA A N 1
ATOM 1442 C CA . ALA A 1 180 ? -21.861 -6.745 24.979 1.00 96.62 180 ALA A CA 1
ATOM 1443 C C . ALA A 1 180 ? -20.438 -6.143 24.861 1.00 96.62 180 ALA A C 1
ATOM 1445 O O . ALA A 1 180 ? -19.823 -6.127 23.785 1.00 96.62 180 ALA A O 1
ATOM 1446 N N . ILE A 1 181 ? -19.935 -5.591 25.966 1.00 96.50 181 ILE A N 1
ATOM 1447 C CA . ILE A 1 181 ? -18.589 -5.023 26.122 1.00 96.50 181 ILE A CA 1
ATOM 1448 C C . ILE A 1 181 ? -17.897 -5.622 27.348 1.00 96.50 181 ILE A C 1
ATOM 1450 O O . ILE A 1 181 ? -18.515 -6.266 28.191 1.00 96.50 181 ILE A O 1
ATOM 1454 N N . SER A 1 182 ? -16.588 -5.403 27.469 1.00 96.38 182 SER A N 1
ATOM 1455 C CA . SER A 1 182 ? -15.860 -5.832 28.662 1.00 96.38 182 SER A CA 1
ATOM 1456 C C . SER A 1 182 ? -16.242 -4.998 29.888 1.00 96.38 182 SER A C 1
ATOM 1458 O O . SER A 1 182 ? -16.474 -3.793 29.786 1.00 96.38 182 SER A O 1
ATOM 1460 N N . ASP A 1 183 ? -16.204 -5.635 31.059 1.00 93.81 183 ASP A N 1
ATOM 1461 C CA . ASP A 1 183 ? -16.390 -5.008 32.376 1.00 93.81 183 ASP A CA 1
ATOM 1462 C C . ASP A 1 183 ? -15.513 -3.750 32.544 1.00 93.81 183 ASP A C 1
ATOM 1464 O O . ASP A 1 183 ? -15.972 -2.658 32.879 1.00 93.81 183 ASP A O 1
ATOM 1468 N N . ARG A 1 184 ? -14.238 -3.860 32.148 1.00 92.62 184 ARG A N 1
ATOM 1469 C CA . ARG A 1 184 ? -13.290 -2.739 32.163 1.00 92.62 184 ARG A CA 1
ATOM 1470 C C . ARG A 1 184 ? -13.779 -1.536 31.350 1.00 92.62 184 ARG A C 1
ATOM 1472 O O . ARG A 1 184 ? -13.593 -0.400 31.789 1.00 92.62 184 ARG A O 1
ATOM 1479 N N . TYR A 1 185 ? -14.350 -1.774 30.168 1.00 94.31 185 TYR A N 1
ATOM 1480 C CA . TYR A 1 185 ? -14.840 -0.704 29.302 1.00 94.31 185 TYR A CA 1
ATOM 1481 C C . TYR A 1 185 ? -16.149 -0.105 29.831 1.00 94.31 185 TYR A C 1
ATOM 1483 O O . TYR A 1 185 ? -16.288 1.117 29.829 1.00 94.31 185 TYR A O 1
ATOM 1491 N N . ALA A 1 186 ? -17.047 -0.927 30.384 1.00 94.44 186 ALA A N 1
ATOM 1492 C CA . ALA A 1 186 ? -18.247 -0.459 31.081 1.00 94.44 186 ALA A CA 1
ATOM 1493 C C . ALA A 1 186 ? -17.892 0.468 32.259 1.00 94.44 186 ALA A C 1
ATOM 1495 O O . ALA A 1 186 ? -18.410 1.581 32.352 1.00 94.44 186 ALA A O 1
ATOM 1496 N N . GLY A 1 187 ? -16.916 0.078 33.088 1.00 90.75 187 GLY A N 1
ATOM 1497 C CA . GLY A 1 187 ? -16.407 0.925 34.168 1.00 90.75 187 GLY A CA 1
ATOM 1498 C C . GLY A 1 187 ? -15.779 2.233 33.673 1.00 90.75 187 GLY A C 1
ATOM 1499 O O . GLY A 1 187 ? -15.897 3.268 34.327 1.00 90.75 187 GLY A O 1
ATOM 1500 N N . GLU A 1 188 ? -15.126 2.237 32.508 1.00 91.88 188 GLU A N 1
ATOM 1501 C CA . GLU A 1 188 ? -14.604 3.469 31.908 1.00 91.88 188 GLU A CA 1
ATOM 1502 C C . GLU A 1 188 ? -15.716 4.407 31.424 1.00 91.88 188 GLU A C 1
ATOM 1504 O O . GLU A 1 188 ? -15.642 5.608 31.692 1.00 91.88 188 GLU A O 1
ATOM 1509 N N . LEU A 1 189 ? -16.752 3.874 30.771 1.00 93.69 189 LEU A N 1
ATOM 1510 C CA . LEU A 1 189 ? -17.933 4.643 30.367 1.00 93.69 189 LEU A CA 1
ATOM 1511 C C . LEU A 1 189 ? -18.634 5.255 31.585 1.00 93.69 189 LEU A C 1
ATOM 1513 O O . LEU A 1 189 ? -18.896 6.457 31.598 1.00 93.69 189 LEU A O 1
ATOM 1517 N N . HIS A 1 190 ? -18.828 4.465 32.644 1.00 91.62 190 HIS A N 1
ATOM 1518 C CA . HIS A 1 190 ? -19.437 4.933 33.886 1.00 91.62 190 HIS A CA 1
ATOM 1519 C C . HIS A 1 190 ? -18.640 6.085 34.520 1.00 91.62 190 HIS A C 1
ATOM 1521 O O . HIS A 1 190 ? -19.209 7.103 34.906 1.00 91.62 190 HIS A O 1
ATOM 1527 N N . ARG A 1 191 ? -17.302 5.991 34.568 1.00 89.44 191 ARG A N 1
ATOM 1528 C CA . ARG A 1 191 ? -16.443 7.074 35.089 1.00 89.44 191 ARG A CA 1
ATOM 1529 C C . ARG A 1 191 ? -16.503 8.353 34.255 1.00 89.44 191 ARG A C 1
ATOM 1531 O O . ARG A 1 191 ? -16.404 9.438 34.822 1.00 89.44 191 ARG A O 1
ATOM 1538 N N . ARG A 1 192 ? -16.620 8.233 32.928 1.00 90.25 192 ARG A N 1
ATOM 1539 C CA . ARG A 1 192 ? -16.745 9.392 32.029 1.00 90.25 192 ARG A CA 1
ATOM 1540 C C . ARG A 1 192 ? -18.073 10.119 32.240 1.00 90.25 192 ARG A C 1
ATOM 1542 O O . ARG A 1 192 ? -18.071 11.344 32.261 1.00 90.25 192 ARG A O 1
ATOM 1549 N N . GLN A 1 193 ? -19.161 9.373 32.435 1.00 90.06 193 GLN A N 1
ATOM 1550 C CA . GLN A 1 193 ? -20.495 9.933 32.656 1.00 90.06 193 GLN A CA 1
ATOM 1551 C C . GLN A 1 193 ? -20.672 10.490 34.081 1.00 90.06 193 GLN A C 1
ATOM 1553 O O . GLN A 1 193 ? -21.272 11.547 34.262 1.00 90.06 193 GLN A O 1
ATOM 1558 N N . PHE A 1 194 ? -20.095 9.822 35.090 1.00 85.31 194 PHE A N 1
ATOM 1559 C CA . PHE A 1 194 ? -20.233 10.164 36.512 1.00 85.31 194 PHE A CA 1
ATOM 1560 C C . PHE A 1 194 ? -18.869 10.404 37.190 1.00 85.31 194 PHE A C 1
ATOM 1562 O O . PHE A 1 194 ? -18.421 9.622 38.039 1.00 85.31 194 PHE A O 1
ATOM 1569 N N . PRO A 1 195 ? -18.179 11.515 36.875 1.00 78.12 195 PRO A N 1
ATOM 1570 C CA . PRO A 1 195 ? -16.819 11.761 37.357 1.00 78.12 195 PRO A CA 1
ATOM 1571 C C . PRO A 1 195 ? -16.719 11.891 38.889 1.00 78.12 195 PRO A C 1
ATOM 1573 O O . PRO A 1 195 ? -15.676 11.568 39.462 1.00 78.12 195 PRO A O 1
ATOM 1576 N N . ARG A 1 196 ? -17.793 12.319 39.572 1.00 68.06 196 ARG A N 1
ATOM 1577 C CA . ARG A 1 196 ? -17.798 12.609 41.021 1.00 68.06 196 ARG A CA 1
ATOM 1578 C C . ARG A 1 196 ? -17.850 11.363 41.913 1.00 68.06 196 ARG A C 1
ATOM 1580 O O . ARG A 1 196 ? -17.169 11.342 42.936 1.00 68.06 196 ARG A O 1
ATOM 1587 N N . VAL A 1 197 ? -18.579 10.321 41.513 1.00 61.41 197 VAL A N 1
ATOM 1588 C CA . VAL A 1 197 ? -18.713 9.067 42.286 1.00 61.41 197 VAL A CA 1
ATOM 1589 C C . VAL A 1 197 ? -17.430 8.228 42.192 1.00 61.41 197 VAL A C 1
ATOM 1591 O O . VAL A 1 197 ? -17.011 7.578 43.149 1.00 61.41 197 VAL A O 1
ATOM 1594 N N . SER A 1 198 ? -16.708 8.341 41.072 1.00 56.22 198 SER A N 1
ATOM 1595 C CA . SER A 1 198 ? -15.538 7.508 40.783 1.00 56.22 198 SER A CA 1
ATOM 1596 C C . SER A 1 198 ? -14.308 7.751 41.660 1.00 56.22 198 SER A C 1
ATOM 1598 O O . SER A 1 198 ? -13.463 6.866 41.760 1.00 56.22 198 SER A O 1
ATOM 1600 N N . ARG A 1 199 ? -14.166 8.917 42.307 1.00 56.97 199 ARG A N 1
ATOM 1601 C CA . ARG A 1 199 ? -12.909 9.281 42.989 1.00 56.97 199 ARG A CA 1
ATOM 1602 C C . ARG A 1 199 ? -12.590 8.392 44.193 1.00 56.97 199 ARG A C 1
ATOM 1604 O O . ARG A 1 199 ? -11.422 8.104 44.413 1.00 56.97 199 ARG A O 1
ATOM 1611 N N . ARG A 1 200 ? -13.607 7.951 44.944 1.00 58.19 200 ARG A N 1
ATOM 1612 C CA . ARG A 1 200 ? -13.438 7.080 46.127 1.00 58.19 200 ARG A CA 1
ATOM 1613 C C . ARG A 1 200 ? -13.263 5.600 45.767 1.00 58.19 200 ARG A C 1
ATOM 1615 O O . ARG A 1 200 ? -12.619 4.864 46.505 1.00 58.19 200 ARG A O 1
ATOM 1622 N N . GLN A 1 201 ? -13.825 5.167 44.641 1.00 58.91 201 GLN A N 1
ATOM 1623 C CA . GLN A 1 201 ? -13.726 3.784 44.158 1.00 58.91 201 GLN A CA 1
ATOM 1624 C C . GLN A 1 201 ? -12.429 3.568 43.365 1.00 58.91 201 GLN A C 1
ATOM 1626 O O . GLN A 1 201 ? -11.730 2.581 43.566 1.00 58.91 201 GLN A O 1
ATOM 1631 N N . ALA A 1 202 ? -12.028 4.561 42.564 1.00 57.22 202 ALA A N 1
ATOM 1632 C CA . ALA A 1 202 ? -10.799 4.525 41.780 1.00 57.22 202 ALA A CA 1
ATOM 1633 C C . ALA A 1 202 ? -9.528 4.485 42.635 1.00 57.22 202 ALA A C 1
ATOM 1635 O O . ALA A 1 202 ? -8.539 3.925 42.181 1.00 57.22 202 ALA A O 1
ATOM 1636 N N . THR A 1 203 ? -9.515 5.051 43.847 1.00 61.03 203 THR A N 1
ATOM 1637 C CA . THR A 1 203 ? -8.368 4.889 44.759 1.00 61.03 203 THR A CA 1
ATOM 1638 C C . THR A 1 203 ? -8.227 3.433 45.204 1.00 61.03 203 THR A C 1
ATOM 1640 O O . THR A 1 203 ? -7.137 2.881 45.141 1.00 61.03 203 THR A O 1
ATOM 1643 N N . ARG A 1 204 ? -9.342 2.769 45.531 1.00 60.00 204 ARG A N 1
ATOM 1644 C CA . ARG A 1 204 ? -9.358 1.381 46.016 1.00 60.00 204 ARG A CA 1
ATOM 1645 C C . ARG A 1 204 ? -8.970 0.358 44.936 1.00 60.00 204 ARG A C 1
ATOM 1647 O O . ARG A 1 204 ? -8.211 -0.571 45.215 1.00 60.00 204 ARG A O 1
ATOM 1654 N N . ASP A 1 205 ? -9.434 0.567 43.704 1.00 55.94 205 ASP A N 1
ATOM 1655 C CA . ASP A 1 205 ? -9.101 -0.286 42.551 1.00 55.94 205 ASP A CA 1
ATOM 1656 C C . ASP A 1 205 ? -7.674 -0.024 42.039 1.00 55.94 205 ASP A C 1
ATOM 1658 O O . ASP A 1 205 ? -6.960 -0.941 41.637 1.00 55.94 205 ASP A O 1
ATOM 1662 N N . ARG A 1 206 ? -7.207 1.232 42.092 1.00 56.72 206 ARG A N 1
ATOM 1663 C CA . ARG A 1 206 ? -5.846 1.588 41.664 1.00 56.72 206 ARG A CA 1
ATOM 1664 C C . ARG A 1 206 ? -4.789 0.985 42.588 1.00 56.72 206 ARG A C 1
ATOM 1666 O O . ARG A 1 206 ? -3.757 0.547 42.086 1.00 56.72 206 ARG A O 1
ATOM 1673 N N . ASP A 1 207 ? -5.047 0.908 43.890 1.00 59.00 207 ASP A N 1
ATOM 1674 C CA . ASP A 1 207 ? -4.121 0.283 44.842 1.00 59.00 207 ASP A CA 1
ATOM 1675 C C . ASP A 1 207 ? -4.024 -1.239 44.634 1.00 59.00 207 ASP A C 1
ATOM 1677 O O . ASP A 1 207 ? -2.939 -1.826 44.710 1.00 59.00 207 ASP A O 1
ATOM 1681 N N . THR A 1 208 ? -5.135 -1.888 44.273 1.00 64.69 208 THR A N 1
ATOM 1682 C CA . THR A 1 208 ? -5.164 -3.323 43.952 1.00 64.69 208 THR A CA 1
ATOM 1683 C C . THR A 1 208 ? -4.523 -3.631 42.593 1.00 64.69 208 THR A C 1
ATOM 1685 O O . THR A 1 208 ? -3.725 -4.571 42.491 1.00 64.69 208 THR A O 1
ATOM 1688 N N . ASP A 1 209 ? -4.760 -2.800 41.576 1.00 59.44 209 ASP A N 1
ATOM 1689 C CA . ASP A 1 209 ? -4.151 -2.934 40.248 1.00 59.44 209 ASP A CA 1
ATOM 1690 C C . ASP A 1 209 ? -2.656 -2.591 40.236 1.00 59.44 209 ASP A C 1
ATOM 1692 O O . ASP A 1 209 ? -1.881 -3.265 39.556 1.00 59.44 209 ASP A O 1
ATOM 1696 N N . ALA A 1 210 ? -2.209 -1.595 41.006 1.00 58.88 210 ALA A N 1
ATOM 1697 C CA . ALA A 1 210 ? -0.789 -1.270 41.146 1.00 58.88 210 ALA A CA 1
ATOM 1698 C C . ALA A 1 210 ? -0.017 -2.434 41.788 1.00 58.88 210 ALA A C 1
ATOM 1700 O O . ALA A 1 210 ? 1.046 -2.832 41.295 1.00 58.88 210 ALA A O 1
ATOM 1701 N N . ALA A 1 211 ? -0.589 -3.057 42.824 1.00 65.75 211 ALA A N 1
ATOM 1702 C CA . ALA A 1 211 ? -0.033 -4.260 43.439 1.00 65.75 211 ALA A CA 1
ATOM 1703 C C . ALA A 1 211 ? -0.053 -5.476 42.487 1.00 65.75 211 ALA A C 1
ATOM 1705 O O . ALA A 1 211 ? 0.846 -6.321 42.531 1.00 65.75 211 ALA A O 1
ATOM 1706 N N . GLY A 1 212 ? -1.056 -5.587 41.610 1.00 68.00 212 GLY A N 1
ATOM 1707 C CA . GLY A 1 212 ? -1.142 -6.632 40.584 1.00 68.00 212 GLY A CA 1
ATOM 1708 C C . GLY A 1 212 ? -0.140 -6.443 39.438 1.00 68.00 212 GLY A C 1
ATOM 1709 O O . GLY A 1 212 ? 0.569 -7.381 39.060 1.00 68.00 212 GLY A O 1
ATOM 1710 N N . TYR A 1 213 ? -0.027 -5.220 38.919 1.00 69.69 213 TYR A N 1
ATOM 1711 C CA . TYR A 1 213 ? 0.902 -4.846 37.853 1.00 69.69 213 TYR A CA 1
ATOM 1712 C C . TYR A 1 213 ? 2.359 -4.998 38.296 1.00 69.69 213 TYR A C 1
ATOM 1714 O O . TYR A 1 213 ? 3.177 -5.530 37.540 1.00 69.69 213 TYR A O 1
ATOM 1722 N N . SER A 1 214 ? 2.666 -4.614 39.539 1.00 76.00 214 SER A N 1
ATOM 1723 C CA . SER A 1 214 ? 3.984 -4.822 40.144 1.00 76.00 214 SER A CA 1
ATOM 1724 C C . SER A 1 214 ? 4.339 -6.314 40.208 1.00 76.00 214 SER A C 1
ATOM 1726 O O . SER A 1 214 ? 5.388 -6.718 39.708 1.00 76.00 214 SER A O 1
ATOM 1728 N N . ARG A 1 215 ? 3.420 -7.170 40.682 1.00 78.31 215 ARG A N 1
ATOM 1729 C CA . ARG A 1 215 ? 3.633 -8.629 40.760 1.00 78.31 215 ARG A CA 1
ATOM 1730 C C . ARG A 1 215 ? 3.790 -9.296 39.391 1.00 78.31 215 ARG A C 1
ATOM 1732 O O . ARG A 1 215 ? 4.656 -10.152 39.225 1.00 78.31 215 ARG A O 1
ATOM 1739 N N . ARG A 1 216 ? 2.986 -8.912 38.393 1.00 75.62 216 ARG A N 1
ATOM 1740 C CA . ARG A 1 216 ? 3.104 -9.455 37.026 1.00 75.62 216 ARG A CA 1
ATOM 1741 C C . ARG A 1 216 ? 4.412 -9.029 36.364 1.00 75.62 216 ARG A C 1
ATOM 1743 O O . ARG A 1 216 ? 5.079 -9.865 35.759 1.00 75.62 216 ARG A O 1
ATOM 1750 N N . SER A 1 217 ? 4.778 -7.756 36.496 1.00 75.06 217 SER A N 1
ATOM 1751 C CA . SER A 1 217 ? 6.040 -7.229 35.968 1.00 75.06 217 SER A CA 1
ATOM 1752 C C . SER A 1 217 ? 7.235 -7.910 36.632 1.00 75.06 217 SER A C 1
ATOM 1754 O O . SER A 1 217 ? 8.166 -8.304 35.936 1.00 75.06 217 SER A O 1
ATOM 1756 N N . GLN A 1 218 ? 7.171 -8.144 37.947 1.00 80.44 218 GLN A N 1
ATOM 1757 C CA . GLN A 1 218 ? 8.197 -8.885 38.676 1.00 80.44 218 GLN A CA 1
ATOM 1758 C C . GLN A 1 218 ? 8.360 -10.312 38.140 1.00 80.44 218 GLN A C 1
ATOM 1760 O O . GLN A 1 218 ? 9.462 -10.676 37.754 1.00 80.44 218 GLN A O 1
ATOM 1765 N N . ARG A 1 219 ? 7.268 -11.071 37.966 1.00 84.75 219 ARG A N 1
ATOM 1766 C CA . ARG A 1 219 ? 7.331 -12.434 37.397 1.00 84.75 219 ARG A CA 1
ATOM 1767 C C . ARG A 1 219 ? 7.958 -12.487 36.002 1.00 84.75 219 ARG A C 1
ATOM 1769 O O . ARG A 1 219 ? 8.653 -13.446 35.680 1.00 84.75 219 ARG A O 1
ATOM 1776 N N . ILE A 1 220 ? 7.697 -11.487 35.155 1.00 80.56 220 ILE A N 1
ATOM 1777 C CA . ILE A 1 220 ? 8.303 -11.407 33.815 1.00 80.56 220 ILE A CA 1
ATOM 1778 C C . ILE A 1 220 ? 9.809 -11.152 33.929 1.00 80.56 220 ILE A C 1
ATOM 1780 O O . ILE A 1 220 ? 10.584 -11.825 33.252 1.00 80.56 220 ILE A O 1
ATOM 1784 N N . ARG A 1 221 ? 10.225 -10.231 34.808 1.00 83.69 221 ARG A N 1
ATOM 1785 C CA . ARG A 1 221 ? 11.645 -9.964 35.080 1.00 83.69 221 ARG A CA 1
ATOM 1786 C C . ARG A 1 221 ? 12.362 -11.190 35.628 1.00 83.69 221 ARG A C 1
ATOM 1788 O O . ARG A 1 221 ? 13.433 -11.523 35.132 1.00 83.69 221 ARG A O 1
ATOM 1795 N N . ASP A 1 222 ? 11.751 -11.891 36.577 1.00 88.31 222 ASP A N 1
ATOM 1796 C CA . ASP A 1 222 ? 12.311 -13.108 37.169 1.00 88.31 222 ASP A CA 1
ATOM 1797 C C . ASP A 1 222 ? 12.467 -14.208 36.107 1.00 88.31 222 ASP A C 1
ATOM 1799 O O . ASP A 1 222 ? 13.514 -14.846 36.014 1.00 88.31 222 ASP A O 1
ATOM 1803 N N . LYS A 1 223 ? 11.466 -14.372 35.228 1.00 90.19 223 LYS A N 1
ATOM 1804 C CA . LYS A 1 223 ? 11.537 -15.309 34.098 1.00 90.19 223 LYS A CA 1
ATOM 1805 C C . LYS A 1 223 ? 12.666 -14.955 33.130 1.00 90.19 223 LYS A C 1
ATOM 1807 O O . LYS A 1 223 ? 13.397 -15.847 32.707 1.00 90.19 223 LYS A O 1
ATOM 1812 N N . HIS A 1 224 ? 12.810 -13.680 32.766 1.00 88.19 224 HIS A N 1
ATOM 1813 C CA . HIS A 1 224 ? 13.901 -13.237 31.897 1.00 88.19 224 HIS A CA 1
ATOM 1814 C C . HIS A 1 224 ? 15.265 -13.461 32.559 1.00 88.19 224 HIS A C 1
ATOM 1816 O O . HIS A 1 224 ? 16.166 -13.978 31.907 1.00 88.19 224 HIS A O 1
ATOM 1822 N N . ARG A 1 225 ? 15.402 -13.160 33.857 1.00 90.69 225 ARG A N 1
ATOM 1823 C CA . ARG A 1 225 ? 16.638 -13.394 34.613 1.00 90.69 225 ARG A CA 1
ATOM 1824 C C . ARG A 1 225 ? 17.028 -14.874 34.614 1.00 90.69 225 ARG A C 1
ATOM 1826 O O . ARG A 1 225 ? 18.155 -15.188 34.258 1.00 90.69 225 ARG A O 1
ATOM 1833 N N . ALA A 1 226 ? 16.081 -15.773 34.880 1.00 92.50 226 ALA A N 1
ATOM 1834 C CA . ALA A 1 226 ? 16.327 -17.215 34.821 1.00 92.50 226 ALA A CA 1
ATOM 1835 C C . ALA A 1 226 ? 16.757 -17.689 33.418 1.00 92.50 226 ALA A C 1
ATOM 1837 O O . A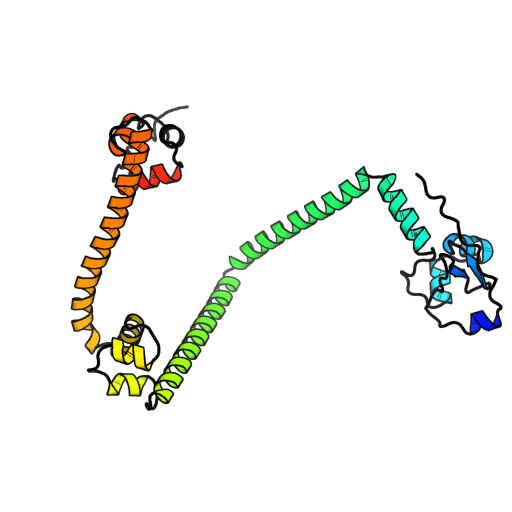LA A 1 226 ? 17.654 -18.519 33.288 1.00 92.50 226 ALA A O 1
ATOM 1838 N N . GLN A 1 227 ? 16.155 -17.142 32.354 1.00 93.25 227 GLN A N 1
ATOM 1839 C CA . GLN A 1 227 ? 16.568 -17.440 30.977 1.00 93.25 227 GLN A CA 1
ATOM 1840 C C . GLN A 1 227 ? 17.995 -16.963 30.687 1.00 93.25 227 GLN A C 1
ATOM 1842 O O . GLN A 1 227 ? 18.742 -17.644 29.991 1.00 93.25 227 GLN A O 1
ATOM 1847 N N . TRP A 1 228 ? 18.382 -15.804 31.213 1.00 94.75 228 TRP A N 1
ATOM 1848 C CA . TRP A 1 228 ? 19.730 -15.270 31.053 1.00 94.75 228 TRP A CA 1
ATOM 1849 C C . TRP A 1 228 ? 20.768 -16.082 31.810 1.00 94.75 228 TRP A C 1
ATOM 1851 O O . TRP A 1 228 ? 21.824 -16.371 31.255 1.00 94.75 228 TRP A O 1
ATOM 1861 N N . ASP A 1 229 ? 20.459 -16.492 33.036 1.00 95.50 229 ASP A N 1
ATOM 1862 C CA . ASP A 1 229 ? 21.348 -17.346 33.819 1.00 95.50 229 ASP A CA 1
ATOM 1863 C C . ASP A 1 229 ? 21.573 -18.694 33.124 1.00 95.50 229 ASP A C 1
ATOM 1865 O O . ASP A 1 229 ? 22.711 -19.145 33.044 1.00 95.50 229 ASP A O 1
ATOM 1869 N N . ALA A 1 230 ? 20.540 -19.280 32.509 1.00 95.44 230 ALA A N 1
ATOM 1870 C CA . ALA A 1 230 ? 20.686 -20.501 31.716 1.00 95.44 230 ALA A CA 1
ATOM 1871 C C . ALA A 1 230 ? 21.624 -20.321 30.504 1.00 95.44 230 ALA A C 1
ATOM 1873 O O . ALA A 1 230 ? 22.452 -21.187 30.228 1.00 95.44 230 ALA A O 1
ATOM 1874 N N . VAL A 1 231 ? 21.536 -19.188 29.796 1.00 94.50 231 VAL A N 1
ATOM 1875 C CA . VAL A 1 231 ? 22.449 -18.866 28.681 1.00 94.50 231 VAL A CA 1
ATOM 1876 C C . VAL A 1 231 ? 23.886 -18.696 29.178 1.00 94.50 231 VAL A C 1
ATOM 1878 O O . VAL A 1 231 ? 24.821 -19.209 28.569 1.00 94.50 231 VAL A O 1
ATOM 1881 N N . ALA A 1 232 ? 24.074 -18.016 30.309 1.00 95.00 232 ALA A N 1
ATOM 1882 C CA . ALA A 1 232 ? 25.389 -17.846 30.915 1.00 95.00 232 ALA A CA 1
ATOM 1883 C C . ALA A 1 232 ? 26.004 -19.187 31.351 1.00 95.00 232 ALA A C 1
ATOM 1885 O O . ALA A 1 232 ? 27.187 -19.420 31.109 1.00 95.00 232 ALA A O 1
ATOM 1886 N N . GLN A 1 233 ? 25.194 -20.090 31.909 1.00 96.75 233 GLN A N 1
ATOM 1887 C CA . GLN A 1 233 ? 25.606 -21.445 32.289 1.00 96.75 233 GLN A CA 1
ATOM 1888 C C . GLN A 1 233 ? 26.027 -22.289 31.089 1.00 96.75 233 GLN A C 1
ATOM 1890 O O . GLN A 1 233 ? 27.049 -22.967 31.154 1.00 96.75 233 GLN A O 1
ATOM 1895 N N . GLN A 1 234 ? 25.314 -22.194 29.964 1.00 95.81 234 GLN A N 1
ATOM 1896 C CA . GLN A 1 234 ? 25.726 -22.844 28.713 1.00 95.81 234 GLN A CA 1
ATOM 1897 C C . GLN A 1 234 ? 27.073 -22.323 28.192 1.00 95.81 234 GLN A C 1
ATOM 1899 O O . GLN A 1 234 ? 27.822 -23.075 27.575 1.00 95.81 234 GLN A O 1
ATOM 1904 N N . ALA A 1 235 ? 27.400 -21.060 28.472 1.00 94.19 235 ALA A N 1
ATOM 1905 C CA . ALA A 1 235 ? 28.688 -20.450 28.150 1.00 94.19 235 ALA A CA 1
ATOM 1906 C C . ALA A 1 235 ? 29.777 -20.690 29.222 1.00 94.19 235 ALA A C 1
ATOM 1908 O O . ALA A 1 235 ? 30.867 -20.134 29.113 1.00 94.19 235 ALA A O 1
ATOM 1909 N N . GLY A 1 236 ? 29.506 -21.508 30.247 1.00 96.44 236 GLY A N 1
ATOM 1910 C CA . GLY A 1 236 ? 30.473 -21.871 31.289 1.00 96.44 236 GLY A CA 1
ATOM 1911 C C . GLY A 1 236 ? 30.562 -20.899 32.470 1.00 96.44 236 GLY A C 1
ATOM 1912 O O . GLY A 1 236 ? 31.491 -20.999 33.269 1.00 96.44 236 GLY A O 1
ATOM 1913 N N . PHE A 1 237 ? 29.616 -19.968 32.615 1.00 96.88 237 PHE A N 1
ATOM 1914 C CA . PHE A 1 237 ? 29.560 -19.033 33.743 1.00 96.88 237 PHE A CA 1
ATOM 1915 C C . PHE A 1 237 ? 28.486 -19.448 34.763 1.00 96.88 237 PHE A C 1
ATOM 1917 O O . PHE A 1 237 ? 27.429 -19.931 34.376 1.00 96.88 237 PHE A O 1
ATOM 1924 N N . PRO A 1 238 ? 28.672 -19.200 36.071 1.00 95.44 238 PRO A N 1
ATOM 1925 C CA . PRO A 1 238 ? 27.701 -19.611 37.094 1.00 95.44 238 PRO A CA 1
ATOM 1926 C C . PRO A 1 238 ? 26.343 -18.884 36.998 1.00 95.44 238 PRO A C 1
ATOM 1928 O O . PRO A 1 238 ? 25.331 -19.390 37.481 1.00 95.44 238 PRO A O 1
ATOM 1931 N N . GLY A 1 239 ? 26.306 -17.715 36.352 1.00 95.06 239 GLY A N 1
ATOM 1932 C CA . GLY A 1 239 ? 25.100 -16.930 36.084 1.00 95.06 239 GLY A CA 1
ATOM 1933 C C . GLY A 1 239 ? 25.423 -15.679 35.265 1.00 95.06 239 GLY A C 1
ATOM 1934 O O . GLY A 1 239 ? 26.594 -15.347 35.055 1.00 95.06 239 GLY A O 1
ATOM 1935 N N . MET A 1 240 ? 24.398 -14.961 34.801 1.00 95.31 240 MET A N 1
ATOM 1936 C CA . MET A 1 240 ? 24.562 -13.844 33.862 1.00 95.31 240 MET A CA 1
ATOM 1937 C C . MET A 1 240 ? 25.351 -12.678 34.465 1.00 95.31 240 MET A C 1
ATOM 1939 O O . MET A 1 240 ? 26.165 -12.066 33.779 1.00 95.31 240 MET A O 1
ATOM 1943 N N . VAL A 1 241 ? 25.180 -12.393 35.758 1.00 94.56 241 VAL A N 1
ATOM 1944 C CA . VAL A 1 241 ? 25.948 -11.333 36.440 1.00 94.56 241 VAL A CA 1
ATOM 1945 C C . VAL A 1 241 ? 27.450 -11.639 36.415 1.00 94.56 241 VAL A C 1
ATOM 1947 O O . VAL A 1 241 ? 28.247 -10.768 36.071 1.00 94.56 241 VAL A O 1
ATOM 1950 N N . ALA A 1 242 ? 27.839 -12.884 36.712 1.00 94.44 242 ALA A N 1
ATOM 1951 C CA . ALA A 1 242 ? 29.238 -13.311 36.671 1.00 94.44 242 ALA A CA 1
ATOM 1952 C C . ALA A 1 242 ? 29.798 -13.291 35.242 1.00 94.44 242 ALA A C 1
ATOM 1954 O O . ALA A 1 242 ? 30.939 -12.889 35.032 1.00 94.44 242 ALA A O 1
ATOM 1955 N N . ALA A 1 243 ? 28.978 -13.665 34.257 1.00 95.06 243 ALA A N 1
ATOM 1956 C CA . ALA A 1 243 ? 29.350 -13.647 32.849 1.00 95.06 243 ALA A CA 1
ATOM 1957 C C . ALA A 1 243 ? 29.620 -12.223 32.332 1.00 95.06 243 ALA A C 1
ATOM 1959 O O . ALA A 1 243 ? 30.627 -11.976 31.664 1.00 95.06 243 ALA A O 1
ATOM 1960 N N . LEU A 1 244 ? 28.759 -11.262 32.684 1.00 93.44 244 LEU A N 1
ATOM 1961 C CA . LEU A 1 244 ? 28.954 -9.851 32.341 1.00 93.44 244 LEU A CA 1
ATOM 1962 C C . LEU A 1 244 ? 30.173 -9.256 33.059 1.00 93.44 244 LEU A C 1
ATOM 1964 O O . LEU A 1 244 ? 30.928 -8.516 32.437 1.00 93.44 244 LEU A O 1
ATOM 1968 N N . ALA A 1 245 ? 30.409 -9.611 34.326 1.00 93.06 245 ALA A N 1
ATOM 1969 C CA . ALA A 1 245 ? 31.585 -9.159 35.072 1.00 93.06 245 ALA A CA 1
ATOM 1970 C C . ALA A 1 245 ? 32.895 -9.706 34.476 1.00 93.06 245 ALA A C 1
ATOM 1972 O O . ALA A 1 245 ? 33.822 -8.944 34.213 1.00 93.06 245 ALA A O 1
ATOM 1973 N N . ALA A 1 246 ? 32.954 -11.008 34.181 1.00 93.69 246 ALA A N 1
ATOM 1974 C CA . ALA A 1 246 ? 34.130 -11.653 33.593 1.00 93.69 246 ALA A CA 1
ATOM 1975 C C . ALA A 1 246 ? 34.452 -11.142 32.179 1.00 93.69 246 ALA A C 1
ATOM 1977 O O . ALA A 1 246 ? 35.598 -11.190 31.738 1.00 93.69 246 ALA A O 1
ATOM 1978 N N . THR A 1 247 ? 33.445 -10.635 31.465 1.00 92.56 247 THR A N 1
ATOM 1979 C CA . THR A 1 247 ? 33.602 -10.074 30.119 1.00 92.56 247 THR A CA 1
ATOM 1980 C C . THR A 1 247 ? 33.557 -8.545 30.097 1.00 92.56 247 THR A C 1
ATOM 1982 O O . THR A 1 247 ? 33.523 -7.958 29.017 1.00 92.56 247 THR A O 1
ATOM 1985 N N . ALA A 1 248 ? 33.604 -7.872 31.252 1.00 91.31 248 ALA A N 1
ATOM 1986 C CA . ALA A 1 248 ? 33.468 -6.415 31.350 1.00 91.31 248 ALA A CA 1
ATOM 1987 C C . ALA A 1 248 ? 34.558 -5.650 30.579 1.00 91.31 248 ALA A C 1
ATOM 1989 O O . ALA A 1 248 ? 34.290 -4.592 30.019 1.00 91.31 248 ALA A O 1
ATOM 1990 N N . ALA A 1 249 ? 35.764 -6.219 30.471 1.00 89.81 249 ALA A N 1
ATOM 1991 C CA . ALA A 1 249 ? 36.862 -5.655 29.681 1.00 89.81 249 ALA A CA 1
ATOM 1992 C C . ALA A 1 249 ? 36.620 -5.715 28.158 1.00 89.81 249 ALA A C 1
ATOM 1994 O O . ALA A 1 249 ? 37.344 -5.102 27.376 1.00 89.81 249 ALA A O 1
ATOM 1995 N N . HIS A 1 250 ? 35.619 -6.472 27.706 1.00 91.25 250 HIS A N 1
ATOM 1996 C CA . HIS A 1 250 ? 35.262 -6.586 26.302 1.00 91.25 250 HIS A CA 1
ATOM 1997 C C . HIS A 1 250 ? 34.170 -5.580 25.934 1.00 91.25 250 HIS A C 1
ATOM 1999 O O . HIS A 1 250 ? 33.165 -5.451 26.626 1.00 91.25 250 HIS A O 1
ATOM 2005 N N . GLY A 1 251 ? 34.287 -4.939 24.769 1.00 88.94 251 GLY A N 1
ATOM 2006 C CA . GLY A 1 251 ? 33.170 -4.174 24.214 1.00 88.94 251 GLY A CA 1
ATOM 2007 C C . GLY A 1 251 ? 31.927 -5.055 24.002 1.00 88.94 251 GLY A C 1
ATOM 2008 O O . GLY A 1 251 ? 32.038 -6.248 23.708 1.00 88.94 251 GLY A O 1
ATOM 2009 N N . ALA A 1 252 ? 30.732 -4.456 24.071 1.00 88.56 252 ALA A N 1
ATOM 2010 C CA . ALA A 1 252 ? 29.441 -5.164 24.028 1.00 88.56 252 ALA A CA 1
ATOM 2011 C C . ALA A 1 252 ? 29.267 -6.139 22.841 1.00 88.56 252 ALA A C 1
ATOM 2013 O O . ALA A 1 252 ? 28.524 -7.109 22.941 1.00 88.56 252 ALA A O 1
ATOM 2014 N N . THR A 1 253 ? 29.944 -5.905 21.709 1.00 90.62 253 THR A N 1
ATOM 2015 C CA . THR A 1 253 ? 29.941 -6.833 20.563 1.00 90.62 253 THR A CA 1
ATOM 2016 C C . THR A 1 253 ? 30.640 -8.156 20.891 1.00 90.62 253 THR A C 1
ATOM 2018 O O . THR A 1 253 ? 30.122 -9.218 20.561 1.00 90.62 253 THR A O 1
ATOM 2021 N N . ARG A 1 254 ? 31.800 -8.105 21.556 1.00 91.06 254 ARG A N 1
ATOM 2022 C CA . ARG A 1 254 ? 32.567 -9.300 21.927 1.00 91.06 254 ARG A CA 1
ATOM 2023 C C . ARG A 1 254 ? 31.898 -10.029 23.098 1.00 91.06 254 ARG A C 1
ATOM 2025 O O . ARG A 1 254 ? 31.807 -11.245 23.044 1.00 91.06 254 ARG A O 1
ATOM 2032 N N . GLN A 1 255 ? 31.312 -9.307 24.060 1.00 92.94 255 GLN A N 1
ATOM 2033 C CA . GLN A 1 255 ? 30.456 -9.905 25.103 1.00 92.94 255 GLN A CA 1
ATOM 2034 C C . GLN A 1 255 ? 29.274 -10.683 24.506 1.00 92.94 255 GLN A C 1
ATOM 2036 O O . GLN A 1 255 ? 29.030 -11.831 24.865 1.00 92.94 255 GLN A O 1
ATOM 2041 N N . ALA A 1 256 ? 28.568 -10.073 23.547 1.00 92.81 256 ALA A N 1
ATOM 2042 C CA . ALA A 1 256 ? 27.452 -10.702 22.848 1.00 92.81 256 ALA A CA 1
ATOM 2043 C C . ALA A 1 256 ? 27.876 -11.998 22.134 1.00 92.81 256 ALA A C 1
ATOM 2045 O O . ALA A 1 256 ? 27.182 -13.007 22.235 1.00 92.81 256 ALA A O 1
ATOM 2046 N N . GLN A 1 257 ? 29.040 -11.989 21.476 1.00 94.06 257 GLN A N 1
ATOM 2047 C CA . GLN A 1 257 ? 29.602 -13.173 20.827 1.00 94.06 257 GLN A CA 1
ATOM 2048 C C . GLN A 1 257 ? 29.975 -14.269 21.836 1.00 94.06 257 GLN A C 1
ATOM 2050 O O . GLN A 1 257 ? 29.632 -15.424 21.609 1.00 94.06 257 GLN A O 1
ATOM 2055 N N . THR A 1 258 ? 30.623 -13.916 22.952 1.00 92.94 258 THR A N 1
ATOM 2056 C CA . THR A 1 258 ? 30.992 -14.867 24.016 1.00 92.94 258 THR A CA 1
ATOM 2057 C C . THR A 1 258 ? 29.771 -15.544 24.637 1.00 92.94 258 THR A C 1
ATOM 2059 O O . THR A 1 258 ? 29.825 -16.725 24.953 1.00 92.94 258 THR A O 1
ATOM 2062 N N . LEU A 1 259 ? 28.661 -14.817 24.784 1.00 92.19 259 LEU A N 1
ATOM 2063 C CA . LEU A 1 259 ? 27.438 -15.322 25.415 1.00 92.19 259 LEU A CA 1
ATOM 2064 C C . LEU A 1 259 ? 26.415 -15.885 24.418 1.00 92.19 259 LEU A C 1
ATOM 2066 O O . LEU A 1 259 ? 25.345 -16.319 24.831 1.00 92.19 259 LEU A O 1
ATOM 2070 N N . GLY A 1 260 ? 26.699 -15.854 23.112 1.00 91.38 260 GLY A N 1
ATOM 2071 C CA . GLY A 1 260 ? 25.767 -16.330 22.085 1.00 91.38 260 GLY A CA 1
ATOM 2072 C C . GLY A 1 260 ? 24.463 -15.523 21.997 1.00 91.38 260 GLY A C 1
ATOM 2073 O O . GLY A 1 260 ? 23.426 -16.061 21.614 1.00 91.38 260 GLY A O 1
ATOM 2074 N N . VAL A 1 261 ? 24.486 -14.232 22.350 1.00 92.69 261 VAL A N 1
ATOM 2075 C CA . VAL A 1 261 ? 23.308 -13.342 22.355 1.00 92.69 261 VAL A CA 1
ATOM 2076 C C . VAL A 1 261 ? 23.493 -12.142 21.428 1.00 92.69 261 VAL A C 1
ATOM 2078 O O . VAL A 1 261 ? 24.571 -11.885 20.904 1.00 92.69 261 VAL A O 1
ATOM 2081 N N . SER A 1 262 ? 22.428 -11.369 21.203 1.00 91.50 262 SER A N 1
ATOM 2082 C CA . SER A 1 262 ? 22.520 -10.132 20.422 1.00 91.50 262 SER A CA 1
ATOM 2083 C C . SER A 1 262 ? 23.094 -8.973 21.248 1.00 91.50 262 SER A C 1
ATOM 2085 O O . SER A 1 262 ? 22.868 -8.864 22.452 1.00 91.50 262 SER A O 1
ATOM 2087 N N . LYS A 1 263 ? 23.767 -8.025 20.584 1.00 91.44 263 LYS A N 1
ATOM 2088 C CA . LYS A 1 263 ? 24.302 -6.806 21.223 1.00 91.44 263 LYS A CA 1
ATOM 2089 C C . LYS A 1 263 ? 23.226 -5.985 21.952 1.00 91.44 263 LYS A C 1
ATOM 2091 O O . LYS A 1 263 ? 23.483 -5.430 23.014 1.00 91.44 263 LYS A O 1
ATOM 2096 N N . SER A 1 264 ? 22.011 -5.912 21.404 1.00 86.62 264 SER A N 1
ATOM 2097 C CA . SER A 1 264 ? 20.880 -5.226 22.048 1.00 86.62 264 SER A CA 1
ATOM 2098 C C . SER A 1 264 ? 20.451 -5.903 23.349 1.00 86.62 264 SER A C 1
ATOM 2100 O O . SER A 1 264 ? 20.045 -5.214 24.283 1.00 86.62 264 SER A O 1
ATOM 2102 N N . MET A 1 265 ? 20.570 -7.232 23.419 1.00 89.00 265 MET A N 1
ATOM 2103 C CA . MET A 1 265 ? 20.248 -7.994 24.620 1.00 89.00 265 MET A CA 1
ATOM 2104 C C . MET A 1 265 ? 21.218 -7.671 25.765 1.00 89.00 265 MET A C 1
ATOM 2106 O O . MET A 1 265 ? 20.763 -7.477 26.886 1.00 89.00 265 MET A O 1
ATOM 2110 N N . ILE A 1 266 ? 22.515 -7.493 25.479 1.00 90.50 266 ILE A N 1
ATOM 2111 C CA . ILE A 1 266 ? 23.515 -7.070 26.477 1.00 90.50 266 ILE A CA 1
ATOM 2112 C C . ILE A 1 266 ? 23.123 -5.737 27.130 1.00 90.50 266 ILE A C 1
ATOM 2114 O O . ILE A 1 266 ? 23.086 -5.632 28.353 1.00 90.50 266 ILE A O 1
ATOM 2118 N N . TYR A 1 267 ? 22.741 -4.725 26.342 1.00 87.88 267 TYR A N 1
ATOM 2119 C CA . TYR A 1 267 ? 22.310 -3.436 26.903 1.00 87.88 267 TYR A CA 1
ATOM 2120 C C . TYR A 1 267 ? 21.027 -3.540 27.730 1.00 87.88 267 TYR A C 1
ATOM 2122 O O . TYR A 1 267 ? 20.888 -2.844 28.737 1.00 87.88 267 TYR A O 1
ATOM 2130 N N . TYR A 1 268 ? 20.087 -4.391 27.309 1.00 87.31 268 TYR A N 1
ATOM 2131 C CA . TYR A 1 268 ? 18.869 -4.644 28.071 1.00 87.31 268 TYR A CA 1
ATOM 2132 C C . TYR A 1 268 ? 19.186 -5.311 29.418 1.00 87.31 268 TYR A C 1
ATOM 2134 O O . TYR A 1 268 ? 18.706 -4.839 30.444 1.00 87.31 268 TYR A O 1
ATOM 2142 N N . MET A 1 269 ? 20.061 -6.323 29.432 1.00 89.38 269 MET A N 1
ATOM 2143 C CA . MET A 1 269 ? 20.518 -7.005 30.650 1.00 89.38 269 MET A CA 1
ATOM 2144 C C . MET A 1 269 ? 21.243 -6.054 31.610 1.00 89.38 269 MET A C 1
ATOM 2146 O O . MET A 1 269 ? 20.899 -6.013 32.787 1.00 89.38 269 MET A O 1
ATOM 2150 N N . MET A 1 270 ? 22.196 -5.248 31.121 1.00 89.12 270 MET A N 1
ATOM 2151 C CA . MET A 1 270 ? 22.932 -4.286 31.959 1.00 89.12 270 MET A CA 1
ATOM 2152 C C . MET A 1 270 ? 21.992 -3.264 32.608 1.00 89.12 270 MET A C 1
ATOM 2154 O O . MET A 1 270 ? 22.094 -2.996 33.804 1.00 89.12 270 MET A O 1
ATOM 2158 N N . ARG A 1 271 ? 21.027 -2.741 31.838 1.00 89.25 271 ARG A N 1
ATOM 2159 C CA . ARG A 1 271 ? 20.008 -1.815 32.348 1.00 89.25 271 ARG A CA 1
ATOM 2160 C C . ARG A 1 271 ? 19.124 -2.468 33.411 1.00 89.25 271 ARG A C 1
ATOM 2162 O O . ARG A 1 271 ? 18.850 -1.845 34.429 1.00 89.25 271 ARG A O 1
ATOM 2169 N N . GLU A 1 272 ? 18.666 -3.693 33.172 1.00 87.88 272 GLU A N 1
ATOM 2170 C CA . GLU A 1 272 ? 17.742 -4.392 34.073 1.00 87.88 272 GLU A CA 1
ATOM 2171 C C . GLU A 1 272 ? 18.418 -4.851 35.375 1.00 87.88 272 GLU A C 1
ATOM 2173 O O . GLU A 1 272 ? 17.786 -4.906 36.428 1.00 87.88 272 GLU A O 1
ATOM 2178 N N . LEU A 1 273 ? 19.716 -5.154 35.316 1.00 84.81 273 LEU A N 1
ATOM 2179 C CA . LEU A 1 273 ? 20.540 -5.505 36.475 1.00 84.81 273 LEU A CA 1
ATOM 2180 C C . LEU A 1 273 ? 21.089 -4.275 37.214 1.00 84.81 273 LEU A C 1
ATOM 2182 O O . LEU A 1 273 ? 21.805 -4.433 38.198 1.00 84.81 273 LEU A O 1
ATOM 2186 N N . ASN A 1 274 ? 20.747 -3.065 36.756 1.00 83.94 274 ASN A N 1
ATOM 2187 C CA . ASN A 1 274 ? 21.256 -1.796 37.276 1.00 83.94 274 ASN A CA 1
ATOM 2188 C C . ASN A 1 274 ? 22.797 -1.723 37.308 1.00 83.94 274 ASN A C 1
ATOM 2190 O O . ASN A 1 274 ? 23.385 -1.045 38.148 1.00 83.94 274 ASN A O 1
ATOM 2194 N N . LEU A 1 275 ? 23.452 -2.425 36.380 1.00 73.25 275 LEU A N 1
ATOM 2195 C CA . LEU A 1 275 ? 24.887 -2.335 36.153 1.00 73.25 275 LEU A CA 1
ATOM 2196 C C . LEU A 1 275 ? 25.094 -1.094 35.286 1.00 73.25 275 LEU A C 1
ATOM 2198 O O . LEU A 1 275 ? 24.940 -1.143 34.061 1.00 73.25 275 LEU A O 1
ATOM 2202 N N . SER A 1 276 ? 25.312 0.057 35.928 1.00 61.12 276 SER A N 1
ATOM 2203 C CA . SER A 1 276 ? 25.561 1.295 35.193 1.00 61.12 276 SER A CA 1
ATOM 2204 C C . SER A 1 276 ? 26.790 1.119 34.299 1.00 61.12 276 SER A C 1
ATOM 2206 O O . SER A 1 276 ? 27.706 0.351 34.602 1.00 61.12 276 SER A O 1
ATOM 2208 N N . LYS A 1 277 ? 26.809 1.829 33.167 1.00 56.25 277 LYS A N 1
ATOM 2209 C CA . LYS A 1 277 ? 28.052 2.023 32.424 1.00 56.25 277 LYS A CA 1
ATOM 2210 C C . LYS A 1 277 ? 28.995 2.779 33.356 1.00 56.25 277 LYS A C 1
ATOM 2212 O O . LYS A 1 277 ? 28.839 3.986 33.502 1.00 56.25 277 LYS A O 1
ATOM 2217 N N . GLN A 1 278 ? 29.939 2.094 33.990 1.00 54.09 278 GLN A N 1
ATOM 2218 C CA . GLN A 1 278 ? 31.175 2.774 34.349 1.00 54.09 278 GLN A CA 1
ATOM 2219 C C . GLN A 1 278 ? 31.787 3.269 33.031 1.00 54.09 278 GLN A C 1
ATOM 2221 O O . GLN A 1 278 ? 31.778 2.543 32.033 1.00 54.09 278 GLN A O 1
ATOM 2226 N N . ASP A 1 279 ? 32.162 4.545 32.994 1.00 44.78 279 ASP A N 1
ATOM 2227 C CA . ASP A 1 279 ? 32.605 5.262 31.801 1.00 44.78 279 ASP A CA 1
ATOM 2228 C C . ASP A 1 279 ? 33.732 4.515 31.072 1.00 44.78 279 ASP A C 1
ATOM 2230 O O . ASP A 1 279 ? 34.892 4.549 31.46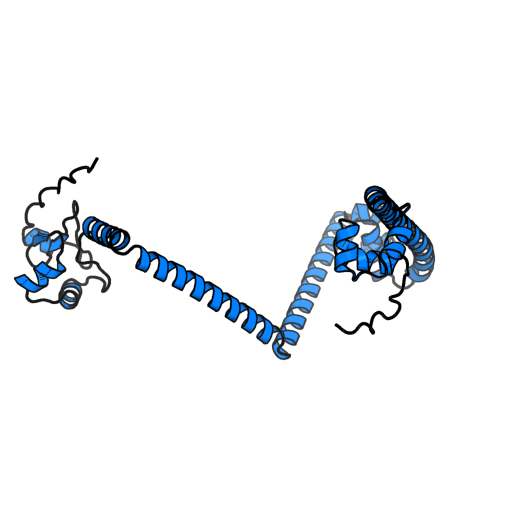0 1.00 44.78 279 ASP A O 1
ATOM 2234 N N . HIS A 1 280 ? 33.389 3.847 29.969 1.00 47.47 280 HIS A N 1
ATOM 2235 C CA . HIS A 1 280 ? 34.350 3.285 29.016 1.00 47.47 280 HIS A CA 1
ATOM 2236 C C . HIS A 1 280 ? 34.765 4.324 27.956 1.00 47.47 280 HIS A C 1
ATOM 2238 O O . HIS A 1 280 ? 34.999 3.967 26.802 1.00 47.47 280 HIS A O 1
ATOM 2244 N N . SER A 1 281 ? 34.790 5.617 28.301 1.00 43.56 281 SER A N 1
ATOM 2245 C CA . SER A 1 281 ? 35.194 6.681 27.372 1.00 43.56 281 SER A CA 1
ATOM 2246 C C . SER A 1 281 ? 36.703 6.762 27.135 1.00 43.56 281 SER A C 1
ATOM 2248 O O . SER A 1 281 ? 37.091 7.396 26.162 1.00 43.56 281 SER A O 1
ATOM 2250 N N . ASP A 1 282 ? 37.533 6.067 27.918 1.00 44.50 282 ASP A N 1
ATOM 2251 C CA . ASP A 1 282 ? 38.991 6.101 27.760 1.00 44.50 282 ASP A CA 1
ATOM 2252 C C . ASP A 1 282 ? 39.573 4.724 27.414 1.00 44.50 282 ASP A C 1
ATOM 2254 O O . ASP A 1 282 ? 40.039 3.987 28.280 1.00 44.50 282 ASP A O 1
ATOM 2258 N N . GLN A 1 283 ? 39.594 4.385 26.123 1.00 37.47 283 GLN A N 1
ATOM 2259 C CA . GLN A 1 283 ? 40.697 3.602 25.555 1.00 37.47 283 GLN A CA 1
ATOM 2260 C C . GLN A 1 283 ? 41.060 4.154 24.163 1.00 37.47 283 GLN A C 1
ATOM 2262 O O . GLN A 1 283 ? 40.188 4.196 23.289 1.00 37.47 283 GLN A O 1
ATOM 2267 N N . PRO A 1 284 ? 42.315 4.601 23.947 1.00 44.81 284 PRO A N 1
ATOM 2268 C CA . PRO A 1 284 ? 42.813 4.987 22.632 1.00 44.81 284 PRO A CA 1
ATOM 2269 C C . PRO A 1 284 ? 42.993 3.745 21.745 1.00 44.81 284 PRO A C 1
ATOM 2271 O O . PRO A 1 284 ? 43.197 2.640 22.251 1.00 44.81 284 PRO A O 1
ATOM 2274 N N . GLY A 1 285 ? 42.837 3.955 20.435 1.00 51.38 285 GLY A N 1
ATOM 2275 C CA . GLY A 1 285 ? 42.800 2.915 19.399 1.00 51.38 285 GLY A CA 1
ATOM 2276 C C . GLY A 1 285 ? 44.106 2.175 19.152 1.00 51.38 285 GLY A C 1
ATOM 2277 O O . GLY A 1 285 ? 45.179 2.707 19.507 1.00 51.38 285 GLY A O 1
#

Secondary structure (DSSP, 8-state):
-------PPPPPPPPHHHHHTSPTT---EETTEEE-TTT--EESBHHHHHHHHS---HHHHHHHTT--TT--SB-HHHHHHHHHHHHHH-HHHHHHHHHHHHHHHHHHHHHHHHHHHHHHHSHHHHHHHHHHHHHHHHHHHHHHHHHHHHHHHHTT-SSHHHHHHHTTTS-HHHHHHHTTS-HHHHHHHHHHH-TTTHHHHHHHHHHHHHHHHHHHHHHHHHHHHHHHHHHHHHTT-SSHHHHHHHTTTS-HHHHHHHTTS-HHHHHHHHHHTT-----------

Sequence (285 aa):
MARSRQVSRAPEPVSWRRLTAMEAGVQPEEDGWMLCLACGVWKRSLTHHVRAIHGQSAAEYREQFDLAPRTKLIAADLAAARAQRGRENYPLVADKFENRSRRVRRLALRRSITTRRQAAGRAGTRAQMQKVMSQRAEDTRLKAQSRLDDRAQQAGYRDLADLLARNENRRMREIGELLAISDRYAGELHRRQFPRVSRRQATRDRDTDAAGYSRRSQRIRDKHRAQWDAVAQQAGFPGMVAALAATAAHGATRQAQTLGVSKSMIYYMMRELNLSKQDHSDQPG